Protein AF-A0A183AJI9-F1 (afdb_monomer)

Mean predicted aligned error: 9.8 Å

Nearest PDB structures (foldseek):
  8h9s-assembly1_G  TM=8.765E-01  e=1.802E-19  Homo sapiens
  6tmk-assembly1_g1  TM=8.283E-01  e=2.278E-13  Toxoplasma gondii GT1
  6yny-assembly1_g2  TM=7.224E-01  e=2.463E-11  Tetrahymena thermophila
  6tmj-assembly1_g2  TM=7.464E-01  e=9.566E-08  Toxoplasma gondii GT1
  6ynw-assembly1_g  TM=7.196E-01  e=3.397E-07  Tetrahymena thermophila

pLDDT: mean 79.76, std 15.92, range [26.44, 96.69]

Foldseek 3Di:
DDALVNLVVVLVVLVVLLVVLVVLLVVLVVQLVVLVVVQVVLVVLVPPAAPWDDDVVVVVVCVPDVVCLVPAADEEEEVVRCVVCCVPNVVRYDYYHYPQLPDQDDLVNLLVSLVVVVVDPDQWDWDWAWADPDLQDIDTIITTDDGLVSVVPDPCCVVDPDCDSVNSVVVSSVSSSSSSSNRSSRRNSVVSSVSSVVSVVSSVQSHDPDPPDDDDDPDDPHHVSVVSVVVSVVSVVVVVVVVVVVVVVVVVVD

Organism: NCBI:txid27848

Structure (mmCIF, N/CA/C/O backbone):
data_AF-A0A183AJI9-F1
#
_entry.id   AF-A0A183AJI9-F1
#
loop_
_atom_site.group_PDB
_atom_site.id
_atom_site.type_symbol
_atom_site.label_atom_id
_atom_site.label_alt_id
_atom_site.label_comp_id
_atom_site.label_asym_id
_atom_site.label_entity_id
_atom_site.label_seq_id
_atom_site.pdbx_PDB_ins_code
_atom_site.Cartn_x
_atom_site.Cartn_y
_atom_site.Cartn_z
_atom_site.occupancy
_atom_site.B_iso_or_equiv
_atom_site.auth_seq_id
_atom_site.auth_comp_id
_atom_site.auth_asym_id
_atom_site.auth_atom_id
_atom_site.pdbx_PDB_model_num
ATOM 1 N N . MET A 1 1 ? 25.136 -15.808 -28.548 1.00 63.97 1 MET A N 1
ATOM 2 C CA . MET A 1 1 ? 25.528 -14.433 -28.150 1.00 63.97 1 MET A CA 1
ATOM 3 C C . MET A 1 1 ? 24.316 -13.531 -28.354 1.00 63.97 1 MET A C 1
ATOM 5 O O . MET A 1 1 ? 23.593 -13.781 -29.309 1.00 63.97 1 MET A O 1
ATOM 9 N N . ALA A 1 2 ? 24.032 -12.569 -27.468 1.00 76.38 2 ALA A N 1
ATOM 10 C CA . ALA A 1 2 ? 22.857 -11.697 -27.628 1.00 76.38 2 ALA A CA 1
ATOM 11 C C . ALA A 1 2 ? 23.017 -10.785 -28.856 1.00 76.38 2 ALA A C 1
ATOM 13 O O . ALA A 1 2 ? 24.110 -10.259 -29.081 1.00 76.38 2 ALA A O 1
ATOM 14 N N . THR A 1 3 ? 21.957 -10.592 -29.645 1.00 88.69 3 THR A N 1
ATOM 15 C CA . THR A 1 3 ? 22.031 -9.738 -30.837 1.00 88.69 3 THR A CA 1
ATOM 16 C C . THR A 1 3 ? 21.969 -8.259 -30.458 1.00 88.69 3 THR A C 1
ATOM 18 O O . THR A 1 3 ? 21.446 -7.872 -29.408 1.00 88.69 3 THR A O 1
ATOM 21 N N . LEU A 1 4 ? 22.455 -7.396 -31.353 1.00 90.44 4 LEU A N 1
ATOM 22 C CA . LEU A 1 4 ? 22.351 -5.942 -31.204 1.00 90.44 4 LEU A CA 1
ATOM 23 C C . LEU A 1 4 ? 20.890 -5.482 -31.032 1.00 90.44 4 LEU A C 1
ATOM 25 O O . LEU A 1 4 ? 20.615 -4.560 -30.260 1.00 90.44 4 LEU A O 1
ATOM 29 N N . LYS A 1 5 ? 19.950 -6.167 -31.700 1.00 91.00 5 LYS A N 1
ATOM 30 C CA . LYS A 1 5 ? 18.505 -5.919 -31.616 1.00 91.00 5 LYS A CA 1
ATOM 31 C C . LYS A 1 5 ? 17.958 -6.234 -30.220 1.00 91.00 5 LYS A C 1
ATOM 33 O O . LYS A 1 5 ? 17.229 -5.411 -29.669 1.00 91.00 5 LYS A O 1
ATOM 38 N N . ASP A 1 6 ? 18.358 -7.353 -29.617 1.00 92.12 6 ASP A N 1
ATOM 39 C CA . ASP A 1 6 ? 17.908 -7.756 -28.274 1.00 92.12 6 ASP A CA 1
ATOM 40 C C . ASP A 1 6 ? 18.367 -6.755 -27.208 1.00 92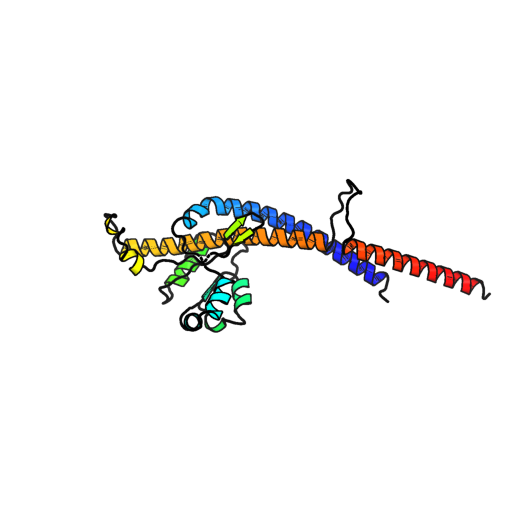.12 6 ASP A C 1
ATOM 42 O O . ASP A 1 6 ? 17.585 -6.327 -26.355 1.00 92.12 6 ASP A O 1
ATOM 46 N N . ILE A 1 7 ? 19.632 -6.327 -27.291 1.00 89.56 7 ILE A N 1
ATOM 47 C CA . ILE A 1 7 ? 20.207 -5.336 -26.373 1.00 89.56 7 ILE A CA 1
ATOM 48 C C . ILE A 1 7 ? 19.497 -3.983 -26.547 1.00 89.56 7 ILE A C 1
ATOM 50 O O . ILE A 1 7 ? 19.137 -3.354 -25.551 1.00 89.56 7 ILE A O 1
ATOM 54 N N . ALA A 1 8 ? 19.219 -3.558 -27.785 1.00 89.12 8 ALA A N 1
ATOM 55 C CA . ALA A 1 8 ? 18.485 -2.321 -28.066 1.00 89.12 8 ALA A CA 1
ATOM 56 C C . ALA A 1 8 ? 17.035 -2.348 -27.543 1.00 89.12 8 ALA A C 1
ATOM 58 O O . ALA A 1 8 ? 16.568 -1.361 -26.968 1.00 89.12 8 ALA A O 1
ATOM 59 N N . VAL A 1 9 ? 16.325 -3.473 -27.701 1.00 93.69 9 VAL A N 1
ATOM 60 C CA . VAL A 1 9 ? 14.969 -3.670 -27.158 1.00 93.69 9 VAL A CA 1
ATOM 61 C C . VAL A 1 9 ? 14.993 -3.644 -25.628 1.00 93.69 9 VAL A C 1
ATOM 63 O O . VAL A 1 9 ? 14.191 -2.934 -25.017 1.00 93.69 9 VAL A O 1
ATOM 66 N N . ARG A 1 10 ? 15.950 -4.335 -24.995 1.00 90.06 10 ARG A N 1
ATOM 67 C CA . ARG A 1 10 ? 16.106 -4.341 -23.532 1.00 90.06 10 ARG A CA 1
ATOM 68 C C . ARG A 1 10 ? 16.438 -2.949 -22.986 1.00 90.06 10 ARG A C 1
ATOM 70 O O . ARG A 1 10 ? 15.797 -2.515 -22.033 1.00 90.06 10 ARG A O 1
ATOM 77 N N . LEU A 1 11 ? 17.359 -2.218 -23.618 1.00 88.06 11 LEU A N 1
ATOM 78 C CA . LEU A 1 11 ? 17.710 -0.840 -23.251 1.00 88.06 11 LEU A CA 1
ATOM 79 C C . LEU A 1 11 ? 16.508 0.113 -23.378 1.00 88.06 11 LEU A C 1
ATOM 81 O O . LEU A 1 11 ? 16.288 0.943 -22.496 1.00 88.06 11 LEU A O 1
ATOM 85 N N . ARG A 1 12 ? 15.695 -0.030 -24.435 1.00 90.62 12 ARG A N 1
ATOM 86 C CA . ARG A 1 12 ? 14.446 0.734 -24.611 1.00 90.62 12 ARG A CA 1
ATOM 87 C C . ARG A 1 12 ? 13.428 0.410 -23.514 1.00 90.62 12 ARG A C 1
ATOM 89 O O . ARG A 1 12 ? 12.834 1.328 -22.956 1.00 90.62 12 ARG A O 1
ATOM 96 N N . SER A 1 13 ? 13.262 -0.870 -23.176 1.00 91.62 13 SER A N 1
ATOM 97 C CA . SER A 1 13 ? 12.361 -1.317 -22.107 1.00 91.62 13 SER A CA 1
ATOM 98 C C . SER A 1 13 ? 12.764 -0.744 -20.742 1.00 91.62 13 SER A C 1
ATOM 100 O O . SER A 1 13 ? 11.944 -0.113 -20.079 1.00 91.62 13 SER A O 1
ATOM 102 N N . VAL A 1 14 ? 14.045 -0.840 -20.362 1.00 89.56 14 VAL A N 1
ATOM 103 C CA . VAL A 1 14 ? 14.544 -0.285 -19.089 1.00 89.56 14 VAL A CA 1
ATOM 104 C C . VAL A 1 14 ? 14.367 1.237 -19.022 1.00 89.56 14 VAL A C 1
ATOM 106 O O . VAL A 1 14 ? 13.900 1.741 -18.004 1.00 89.56 14 VAL A O 1
ATOM 109 N N . LYS A 1 15 ? 14.638 1.976 -20.109 1.00 87.38 15 LYS A N 1
ATOM 110 C CA . LYS A 1 15 ? 14.394 3.432 -20.169 1.00 87.38 15 LYS A CA 1
ATOM 111 C C . LYS A 1 15 ? 12.907 3.802 -20.078 1.00 87.38 15 LYS A C 1
ATOM 113 O O . LYS A 1 15 ? 12.576 4.858 -19.543 1.00 87.38 15 LYS A O 1
ATOM 118 N N . ASN A 1 16 ? 12.001 2.948 -20.553 1.00 90.62 16 ASN A N 1
ATOM 119 C CA . ASN A 1 16 ? 10.563 3.143 -20.355 1.00 90.62 16 ASN A CA 1
ATOM 120 C C . ASN A 1 16 ? 10.155 2.870 -18.897 1.00 90.62 16 ASN A C 1
ATOM 122 O O . ASN A 1 16 ? 9.414 3.665 -18.324 1.00 90.62 16 ASN A O 1
ATOM 126 N N . ILE A 1 17 ? 10.682 1.809 -18.274 1.00 90.81 17 ILE A N 1
ATOM 127 C CA . ILE A 1 17 ? 10.450 1.494 -16.854 1.00 90.81 17 ILE A CA 1
ATOM 128 C C . ILE A 1 17 ? 10.941 2.642 -15.959 1.00 90.81 17 ILE A C 1
ATOM 130 O O . ILE A 1 17 ? 10.166 3.122 -15.140 1.00 90.81 17 ILE A O 1
ATOM 134 N N . GLN A 1 18 ? 12.162 3.145 -16.177 1.00 88.75 18 GLN A N 1
ATOM 135 C CA . GLN A 1 18 ? 12.748 4.289 -15.460 1.00 88.75 18 GLN A CA 1
ATOM 136 C C . GLN A 1 18 ? 11.834 5.530 -15.490 1.00 88.75 18 GLN A C 1
ATOM 138 O O . GLN A 1 18 ? 11.616 6.179 -14.467 1.00 88.75 18 GLN A O 1
ATOM 143 N N . LYS A 1 19 ? 11.263 5.854 -16.661 1.00 89.94 19 LYS A N 1
ATOM 144 C CA . LYS A 1 19 ? 10.302 6.960 -16.808 1.00 89.94 19 LYS A CA 1
ATOM 145 C C . LYS A 1 19 ? 9.018 6.702 -16.022 1.00 89.94 19 LYS A C 1
ATOM 147 O O . LYS A 1 19 ? 8.558 7.589 -15.310 1.00 89.94 19 LYS A O 1
ATOM 152 N N . ILE A 1 20 ? 8.464 5.492 -16.118 1.00 92.38 20 ILE A N 1
ATOM 153 C CA . ILE A 1 20 ? 7.242 5.103 -15.402 1.00 92.38 20 ILE A CA 1
ATOM 154 C C . ILE A 1 20 ? 7.459 5.182 -13.885 1.00 92.38 20 ILE A C 1
ATOM 156 O O . ILE A 1 20 ? 6.637 5.786 -13.198 1.00 92.38 20 ILE A O 1
ATOM 160 N N . THR A 1 21 ? 8.567 4.660 -13.349 1.00 92.12 21 THR A N 1
ATOM 161 C CA . THR A 1 21 ? 8.860 4.722 -11.907 1.00 92.12 21 THR A CA 1
ATOM 162 C C . THR A 1 21 ? 9.101 6.155 -11.435 1.00 92.12 21 THR A C 1
ATOM 164 O O . THR A 1 21 ? 8.582 6.532 -10.387 1.00 92.12 21 THR A O 1
ATOM 167 N N . ALA A 1 22 ? 9.779 6.996 -12.223 1.00 89.50 22 ALA A N 1
ATOM 168 C CA . ALA A 1 22 ? 9.958 8.414 -11.904 1.00 89.50 22 ALA A CA 1
ATOM 169 C C . ALA A 1 22 ? 8.619 9.179 -11.869 1.00 89.50 22 ALA A C 1
ATOM 171 O O . ALA A 1 22 ? 8.340 9.906 -10.911 1.00 89.50 22 ALA A O 1
ATOM 172 N N . SER A 1 23 ? 7.737 8.965 -12.853 1.00 93.25 23 SER A N 1
ATOM 173 C CA . SER A 1 23 ? 6.378 9.523 -12.840 1.00 93.25 23 SER A CA 1
ATOM 174 C C . SER A 1 23 ? 5.550 8.991 -11.664 1.00 93.25 23 SER A C 1
ATOM 176 O O . SER A 1 23 ? 4.890 9.768 -10.976 1.00 93.25 23 SER A O 1
ATOM 178 N N . MET A 1 24 ? 5.616 7.687 -11.372 1.00 94.50 24 MET A N 1
ATOM 179 C CA . MET A 1 24 ? 4.907 7.079 -10.240 1.00 94.50 24 MET A CA 1
ATOM 180 C C . MET A 1 24 ? 5.438 7.556 -8.883 1.00 94.50 24 MET A C 1
ATOM 182 O O . MET A 1 24 ? 4.637 7.698 -7.957 1.00 94.50 24 MET A O 1
ATOM 186 N N . LYS A 1 25 ? 6.734 7.873 -8.753 1.00 92.81 25 LYS A N 1
ATOM 187 C CA . LYS A 1 25 ? 7.304 8.543 -7.572 1.00 92.81 25 LYS A CA 1
ATOM 188 C C . LYS A 1 25 ? 6.631 9.898 -7.353 1.00 92.81 25 LYS A C 1
ATOM 190 O O . LYS A 1 25 ? 6.133 10.140 -6.257 1.00 92.81 25 LYS A O 1
ATOM 195 N N . MET A 1 26 ? 6.539 10.742 -8.387 1.00 93.50 26 MET A N 1
ATOM 196 C CA . MET A 1 26 ? 5.884 12.056 -8.275 1.00 93.50 26 MET A CA 1
ATOM 197 C C . MET A 1 26 ? 4.385 11.940 -7.966 1.00 93.50 26 MET A C 1
ATOM 199 O O . MET A 1 26 ? 3.904 12.597 -7.047 1.00 93.50 26 MET A O 1
ATOM 203 N N . VAL A 1 27 ? 3.654 11.043 -8.640 1.00 95.06 27 VAL A N 1
ATOM 204 C CA . VAL A 1 27 ? 2.231 10.784 -8.341 1.00 95.06 27 VAL A CA 1
ATOM 205 C C . VAL A 1 27 ? 2.040 10.297 -6.898 1.00 95.06 27 VAL A C 1
ATOM 207 O O . VAL A 1 27 ? 1.093 10.712 -6.230 1.00 95.06 27 VAL A O 1
ATOM 210 N N . SER A 1 28 ? 2.943 9.451 -6.391 1.00 93.12 28 SER A N 1
ATOM 211 C CA . SER A 1 28 ? 2.908 8.979 -4.999 1.00 93.12 28 SER A CA 1
ATOM 212 C C . SER A 1 28 ? 3.223 10.102 -4.011 1.00 93.12 28 SER A C 1
ATOM 214 O O . SER A 1 28 ? 2.548 10.198 -2.993 1.00 93.12 28 SER A O 1
ATOM 216 N N . ALA A 1 29 ? 4.159 11.001 -4.334 1.00 93.75 29 ALA A N 1
ATOM 217 C CA . ALA A 1 29 ? 4.456 12.191 -3.534 1.00 93.75 29 ALA A CA 1
ATOM 218 C C . ALA A 1 29 ? 3.245 13.138 -3.440 1.00 93.75 29 ALA A C 1
ATOM 220 O O . ALA A 1 29 ? 2.871 13.557 -2.346 1.00 93.75 29 ALA A O 1
ATOM 221 N N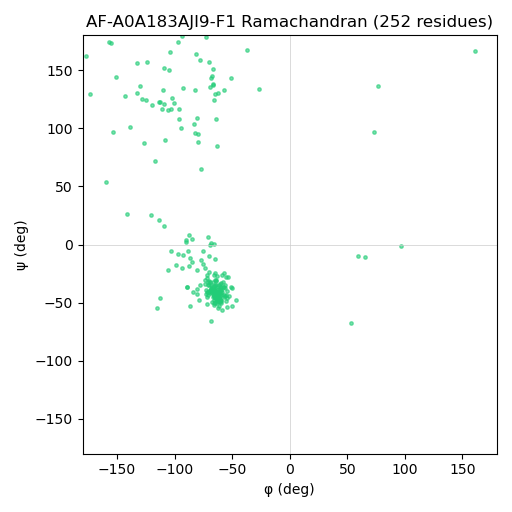 . SER A 1 30 ? 2.563 13.417 -4.558 1.00 94.75 30 SER A N 1
ATOM 222 C CA . SER A 1 30 ? 1.340 14.236 -4.565 1.00 94.75 30 SER A CA 1
ATOM 223 C C . SER A 1 30 ? 0.195 13.583 -3.782 1.00 94.75 30 SER A C 1
ATOM 225 O O . SER A 1 30 ? -0.540 14.274 -3.074 1.00 94.75 30 SER A O 1
ATOM 227 N N . LYS A 1 31 ? 0.048 12.252 -3.864 1.00 94.00 31 LYS A N 1
ATOM 228 C CA . LYS A 1 31 ? -0.933 11.501 -3.062 1.00 94.00 31 LYS A CA 1
ATOM 229 C C . LYS A 1 31 ? -0.569 11.478 -1.578 1.00 94.00 31 LYS A C 1
ATOM 231 O O . LYS A 1 31 ? -1.462 11.657 -0.757 1.00 94.00 31 LYS A O 1
ATOM 236 N N . PHE A 1 32 ? 0.709 11.332 -1.230 1.00 93.75 32 PHE A N 1
ATOM 237 C CA . PHE A 1 32 ? 1.201 11.436 0.145 1.00 93.75 32 PHE A CA 1
ATOM 238 C C . PHE A 1 32 ? 0.906 12.823 0.731 1.00 93.75 32 PHE A C 1
ATOM 240 O O . PHE A 1 32 ? 0.262 12.918 1.768 1.00 93.75 32 PHE A O 1
ATOM 247 N N . ALA A 1 33 ? 1.238 13.901 0.014 1.00 93.56 33 ALA A N 1
ATOM 248 C CA . ALA A 1 33 ? 0.956 15.277 0.434 1.00 93.56 33 ALA A CA 1
ATOM 249 C C . ALA A 1 33 ? -0.550 15.619 0.512 1.00 93.56 33 ALA A C 1
ATOM 251 O O . ALA A 1 33 ? -0.924 16.659 1.058 1.00 93.56 33 ALA A O 1
ATOM 252 N N . ARG A 1 34 ? -1.442 14.776 -0.031 1.00 93.00 34 ARG A N 1
ATOM 253 C CA . ARG A 1 34 ? -2.884 14.815 0.264 1.00 93.00 34 ARG A CA 1
ATOM 254 C C . ARG A 1 34 ? -3.213 13.981 1.502 1.00 93.00 34 ARG A C 1
ATOM 256 O O . ARG A 1 34 ? -3.788 14.524 2.434 1.00 93.00 34 ARG A O 1
ATOM 263 N N . ALA A 1 35 ? -2.798 12.716 1.543 1.00 92.00 35 ALA A N 1
ATOM 264 C CA . ALA A 1 35 ? -3.058 11.809 2.660 1.00 92.00 35 ALA A CA 1
ATOM 265 C C . ALA A 1 35 ? -2.547 12.355 4.005 1.00 92.00 35 ALA A C 1
ATOM 267 O O . ALA A 1 35 ? -3.230 12.219 5.010 1.00 92.00 35 ALA A O 1
ATOM 268 N N . GLU A 1 36 ? -1.399 13.037 4.028 1.00 91.62 36 GLU A N 1
ATOM 269 C CA . GLU A 1 36 ? -0.859 13.684 5.227 1.00 91.62 36 GLU A CA 1
ATOM 270 C C . GLU A 1 36 ? -1.747 14.850 5.707 1.00 91.62 36 GLU A C 1
ATOM 272 O O . GLU A 1 36 ? -1.991 14.992 6.904 1.00 91.62 36 GLU A O 1
ATOM 277 N N . ARG A 1 37 ? -2.301 15.653 4.785 1.00 93.00 37 ARG A N 1
ATOM 278 C CA . ARG A 1 37 ? -3.278 16.706 5.120 1.00 93.00 37 ARG A CA 1
ATOM 279 C C . ARG A 1 37 ? -4.603 16.120 5.602 1.00 93.00 37 ARG A C 1
ATOM 281 O O . ARG A 1 37 ? -5.134 16.617 6.587 1.00 93.00 37 ARG A O 1
ATOM 288 N N . ASP A 1 38 ? -5.082 15.051 4.965 1.00 91.31 38 ASP A N 1
ATOM 289 C CA . ASP A 1 38 ? -6.276 14.299 5.380 1.00 91.31 38 ASP A CA 1
ATOM 290 C C . ASP A 1 38 ? -6.074 13.604 6.754 1.00 91.31 38 ASP A C 1
ATOM 292 O O . ASP A 1 38 ? -7.049 13.313 7.447 1.00 91.31 38 ASP A O 1
ATOM 296 N N . LEU A 1 39 ? -4.821 13.328 7.146 1.00 89.31 39 LEU A N 1
ATOM 297 C CA . LEU A 1 39 ? -4.427 12.641 8.384 1.00 89.31 39 LEU A CA 1
ATOM 298 C C . LEU A 1 39 ? -4.211 13.591 9.574 1.00 89.31 39 LEU A C 1
ATOM 300 O O . LEU A 1 39 ? -4.560 13.240 10.700 1.00 89.31 39 LEU A O 1
ATOM 304 N N . ARG A 1 40 ? -3.665 14.796 9.359 1.00 88.75 40 ARG A N 1
ATOM 305 C CA . ARG A 1 40 ? -3.460 15.804 10.424 1.00 88.75 40 ARG A CA 1
ATOM 306 C C . ARG A 1 40 ? -4.695 16.019 11.330 1.00 88.75 40 ARG A C 1
ATOM 308 O O . ARG A 1 40 ? -4.505 15.947 12.543 1.00 88.75 40 ARG A O 1
ATOM 315 N N . PRO A 1 41 ? -5.933 16.208 10.819 1.00 90.25 41 PRO A N 1
ATOM 316 C CA . PRO A 1 41 ? -7.127 16.339 11.661 1.00 90.25 41 PRO A CA 1
ATOM 317 C C . PRO A 1 41 ? -7.643 15.007 12.229 1.00 90.25 41 PRO A C 1
ATOM 319 O O . PRO A 1 41 ? -8.460 15.028 13.140 1.00 90.25 41 PRO A O 1
ATOM 322 N N . ALA A 1 42 ? -7.181 13.854 11.729 1.00 87.25 42 ALA A N 1
ATOM 323 C CA . ALA A 1 42 ? -7.559 12.537 12.248 1.00 87.25 42 ALA A CA 1
ATOM 324 C C . ALA A 1 42 ? -6.666 12.062 13.414 1.00 87.25 42 ALA A C 1
ATOM 326 O O . ALA A 1 42 ? -7.063 11.188 14.180 1.00 87.25 42 ALA A O 1
ATOM 327 N N . ARG A 1 43 ? -5.474 12.650 13.593 1.00 84.69 43 ARG A N 1
ATOM 328 C CA . ARG A 1 43 ? -4.539 12.290 14.677 1.00 84.69 43 ARG A CA 1
ATOM 329 C C . ARG A 1 43 ? -5.060 12.428 16.121 1.00 84.69 43 ARG A C 1
ATOM 331 O O . ARG A 1 43 ? -4.542 11.688 16.955 1.00 84.69 43 ARG A O 1
ATOM 338 N N . PRO A 1 44 ? -6.036 13.293 16.466 1.00 83.69 44 PRO A N 1
ATOM 339 C CA . PRO A 1 44 ? -6.632 13.305 17.805 1.00 83.69 44 PRO A CA 1
ATOM 340 C C . PRO A 1 44 ? -7.359 12.004 18.175 1.00 83.69 44 PRO A C 1
ATOM 342 O O . PRO A 1 44 ? -7.157 11.518 19.283 1.00 83.69 44 PRO A O 1
ATOM 345 N N . TYR A 1 45 ? -8.114 11.390 17.251 1.00 80.06 45 TYR A N 1
ATOM 346 C CA . TYR A 1 45 ? -8.821 10.117 17.500 1.00 80.06 45 TYR A CA 1
ATOM 347 C C . TYR A 1 45 ? -7.859 8.992 17.916 1.00 80.06 45 TYR A C 1
ATOM 349 O O . TYR A 1 45 ? -8.192 8.139 18.729 1.00 80.06 45 TYR A O 1
ATOM 357 N N . GLY A 1 46 ? -6.631 9.034 17.398 1.00 68.94 46 GLY A N 1
ATOM 358 C CA . GLY A 1 46 ? -5.565 8.081 17.686 1.00 68.94 46 GLY A CA 1
ATOM 359 C C . GLY A 1 46 ? -4.721 8.340 18.930 1.00 68.94 46 GLY A C 1
ATOM 360 O O . GLY A 1 46 ? -3.708 7.663 19.095 1.00 68.94 46 GLY A O 1
ATOM 361 N N . LYS A 1 47 ? -5.050 9.348 19.746 1.00 64.62 47 LYS A N 1
ATOM 362 C CA . LYS A 1 47 ? -4.263 9.743 20.931 1.00 64.62 47 LYS A CA 1
ATOM 363 C C . LYS A 1 47 ? -4.843 9.289 22.274 1.00 64.62 47 LYS A C 1
ATOM 365 O O . LYS A 1 47 ? -4.187 9.526 23.283 1.00 64.62 47 LYS A O 1
ATOM 370 N N . GLY A 1 48 ? -6.035 8.686 22.284 1.00 52.78 48 GLY A N 1
ATOM 371 C CA . GLY A 1 48 ? -6.732 8.263 23.507 1.00 52.78 48 GLY A CA 1
ATOM 372 C C . GLY A 1 48 ? -6.031 7.110 24.229 1.00 52.78 48 GLY A C 1
ATOM 373 O O . GLY A 1 48 ? -5.489 7.309 25.310 1.00 52.78 48 GLY A O 1
ATOM 374 N N . ASP A 1 49 ? -5.993 5.932 23.598 1.00 42.94 49 ASP A N 1
ATOM 375 C CA . ASP A 1 49 ? -5.482 4.696 24.203 1.00 42.94 49 ASP A CA 1
ATOM 376 C C . ASP A 1 49 ? -4.370 4.047 23.370 1.00 42.94 49 ASP A C 1
ATOM 378 O O . ASP A 1 49 ? -4.552 3.727 22.192 1.00 42.94 49 ASP A O 1
ATOM 382 N N . TYR A 1 50 ? -3.215 3.814 24.000 1.00 35.09 50 TYR A N 1
ATOM 383 C CA . TYR A 1 50 ? -2.012 3.256 23.373 1.00 35.09 50 TYR A CA 1
ATOM 384 C C . TYR A 1 50 ? -1.604 1.899 23.973 1.00 35.09 50 TYR A C 1
ATOM 386 O O . TYR A 1 50 ? -0.560 1.791 24.618 1.00 35.09 50 TYR A O 1
ATOM 394 N N . VAL A 1 51 ? -2.359 0.832 23.687 1.00 29.23 51 VAL A N 1
ATOM 395 C CA . VAL A 1 51 ? -1.844 -0.547 23.825 1.00 29.23 51 VAL A CA 1
ATOM 396 C C . VAL A 1 51 ? -1.615 -1.160 22.444 1.00 29.23 51 VAL A C 1
ATOM 398 O O . VAL A 1 51 ? -2.497 -1.756 21.828 1.00 29.23 51 VAL A O 1
ATOM 401 N N . GLY A 1 52 ? -0.379 -0.937 21.984 1.00 26.44 52 GLY A N 1
ATOM 402 C CA . GLY A 1 52 ? 0.212 -1.337 20.707 1.00 26.44 52 GLY A CA 1
ATOM 403 C C . GLY A 1 52 ? 0.067 -2.820 20.323 1.00 26.44 52 GLY A C 1
ATOM 404 O O . GLY A 1 52 ? 0.151 -3.663 21.213 1.00 26.44 52 GLY A O 1
ATOM 405 N N . LEU A 1 53 ? -0.131 -3.029 18.981 1.00 29.42 53 LEU A N 1
ATOM 406 C CA . LEU A 1 53 ? -0.562 -4.901 16.819 1.00 29.42 53 LEU A CA 1
ATOM 407 C C . LEU A 1 53 ? -0.600 -4.577 15.207 1.00 29.42 53 LEU A C 1
ATOM 409 O O . LEU A 1 53 ? -1.429 -3.808 14.734 1.00 29.42 53 LEU A O 1
ATOM 413 N N . LEU A 1 54 ? 0.144 -5.301 14.329 1.00 32.00 54 LEU A N 1
ATOM 414 C CA . LEU A 1 54 ? -0.404 -5.989 13.105 1.00 32.00 54 LEU A CA 1
ATOM 415 C C . LEU A 1 54 ? 0.667 -6.793 12.339 1.00 32.00 54 LEU A C 1
ATOM 417 O O . LEU A 1 54 ? 1.865 -6.542 12.428 1.00 32.00 54 LEU A O 1
ATOM 421 N N . THR A 1 55 ? 0.171 -7.704 11.495 1.00 37.12 55 THR A N 1
ATOM 422 C CA . THR A 1 55 ? 0.749 -8.376 10.306 1.00 37.12 55 THR A CA 1
ATOM 423 C C . THR A 1 55 ? 2.081 -9.067 10.511 1.00 37.12 55 THR A C 1
ATOM 425 O O . THR A 1 55 ? 2.120 -10.296 10.481 1.00 37.12 55 THR A O 1
ATOM 428 N N . ALA A 1 56 ? 3.147 -8.306 10.759 1.00 38.72 56 ALA A N 1
ATOM 429 C CA . ALA A 1 56 ? 4.349 -8.856 11.367 1.00 38.72 56 ALA A CA 1
ATOM 430 C C . ALA A 1 56 ? 3.959 -9.531 12.691 1.00 38.72 56 ALA A C 1
ATOM 432 O O . ALA A 1 56 ? 4.234 -10.710 12.889 1.00 38.72 56 ALA A O 1
ATOM 433 N N . THR A 1 57 ? 3.191 -8.834 13.534 1.00 47.59 57 THR A N 1
ATOM 434 C CA . THR A 1 57 ? 2.715 -9.367 14.812 1.00 47.59 57 THR A CA 1
ATOM 435 C C . THR A 1 57 ? 1.631 -10.437 14.684 1.00 47.59 57 THR A C 1
ATOM 437 O O . THR A 1 57 ? 1.577 -11.275 15.566 1.00 47.59 57 THR A O 1
ATOM 440 N N . ILE A 1 58 ? 0.808 -10.502 13.621 1.00 50.94 58 ILE A N 1
ATOM 441 C CA . ILE A 1 58 ? -0.094 -11.669 13.452 1.00 50.94 58 ILE A CA 1
ATOM 442 C C . ILE A 1 58 ? 0.737 -12.926 13.199 1.00 50.94 58 ILE A C 1
ATOM 444 O O . ILE A 1 58 ? 0.537 -13.935 13.868 1.00 50.94 58 ILE A O 1
ATOM 448 N N . ARG A 1 59 ? 1.718 -12.860 12.288 1.00 51.97 59 ARG A N 1
ATOM 449 C CA . ARG A 1 59 ? 2.607 -14.001 12.050 1.00 51.97 59 ARG A CA 1
ATOM 450 C C . ARG A 1 59 ? 3.393 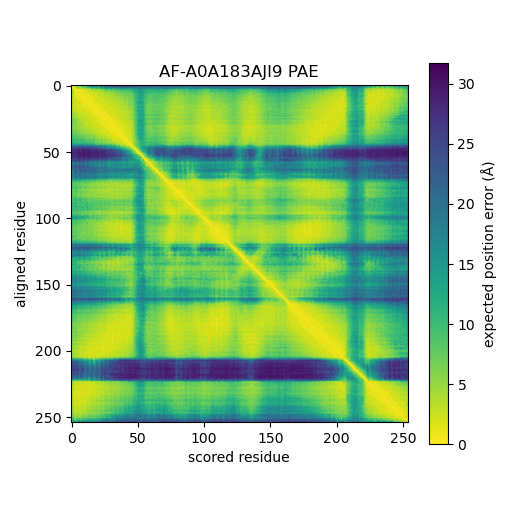-14.360 13.315 1.00 51.97 59 ARG A C 1
ATOM 452 O O . ARG A 1 59 ? 3.399 -15.525 13.684 1.00 51.97 59 ARG A O 1
ATOM 459 N N . HIS A 1 60 ? 3.984 -13.384 14.007 1.00 51.06 60 HIS A N 1
ATOM 460 C CA . HIS A 1 60 ? 4.748 -13.644 15.233 1.00 51.06 60 HIS A CA 1
ATOM 461 C C . HIS A 1 60 ? 3.887 -14.077 16.439 1.00 51.06 60 HIS A C 1
ATOM 463 O O . HIS A 1 60 ? 4.368 -14.884 17.227 1.00 51.06 60 HIS A O 1
ATOM 469 N N . LEU A 1 61 ? 2.632 -13.623 16.584 1.00 53.34 61 LEU A N 1
ATOM 470 C CA . LEU A 1 61 ? 1.725 -14.116 17.633 1.00 53.34 61 LEU A CA 1
ATOM 471 C C . LEU A 1 61 ? 1.246 -15.531 17.344 1.00 53.34 61 LEU A C 1
ATOM 473 O O . LEU A 1 61 ? 1.351 -16.384 18.215 1.00 53.34 61 LEU A O 1
ATOM 477 N N . VAL A 1 62 ? 0.723 -15.797 16.144 1.00 57.34 62 VAL A N 1
ATOM 478 C CA . VAL A 1 62 ? 0.117 -17.103 15.844 1.00 57.34 62 VAL A CA 1
ATOM 479 C C . VAL A 1 62 ? 1.193 -18.192 15.721 1.00 57.34 62 VAL A C 1
ATOM 481 O O . VAL A 1 62 ? 0.954 -19.331 16.099 1.00 57.34 62 VAL A O 1
ATOM 484 N N . GLN A 1 63 ? 2.419 -17.843 15.304 1.00 59.31 63 GLN A N 1
ATOM 485 C CA . GLN A 1 63 ? 3.583 -18.736 15.433 1.00 59.31 63 GLN A CA 1
ATOM 486 C C . GLN A 1 63 ? 4.114 -18.859 16.873 1.00 59.31 63 GLN A C 1
ATOM 488 O O . GLN A 1 63 ? 4.842 -19.807 17.155 1.00 59.31 63 GLN A O 1
ATOM 493 N N . GLY A 1 64 ? 3.797 -17.914 17.764 1.00 56.84 64 GLY A N 1
ATOM 494 C CA . GLY A 1 64 ? 4.234 -17.919 19.163 1.00 56.84 64 GLY A CA 1
ATOM 495 C C . GLY A 1 64 ? 3.283 -18.655 20.112 1.00 56.84 64 GLY A C 1
ATOM 496 O O . GLY A 1 64 ? 3.750 -19.328 21.023 1.00 56.84 64 GLY A O 1
ATOM 497 N N . ASN A 1 65 ? 1.967 -18.555 19.893 1.00 63.22 65 ASN A N 1
ATOM 498 C CA . ASN A 1 65 ? 0.920 -19.089 20.769 1.00 63.22 65 ASN A CA 1
ATOM 499 C C . ASN A 1 65 ? -0.221 -19.736 19.946 1.00 63.22 65 ASN A C 1
ATOM 501 O O . ASN A 1 65 ? -1.101 -19.018 19.459 1.00 63.22 65 ASN A O 1
ATOM 505 N N . PRO A 1 66 ? -0.282 -21.078 19.825 1.00 65.69 66 PRO A N 1
ATOM 506 C CA . PRO A 1 66 ? -1.274 -21.768 18.988 1.00 65.69 66 PRO A CA 1
ATOM 507 C C . PRO A 1 66 ? -2.721 -21.708 19.517 1.00 65.69 66 PRO A C 1
ATOM 509 O O . PRO A 1 66 ? -3.653 -22.078 18.805 1.00 65.69 66 PRO A O 1
ATOM 512 N N . GLU A 1 67 ? -2.950 -21.229 20.744 1.00 65.38 67 GLU A N 1
ATOM 513 C CA . GLU A 1 67 ? -4.307 -21.002 21.271 1.00 65.38 67 GLU A CA 1
ATOM 514 C C . GLU A 1 67 ? -5.025 -19.844 20.560 1.00 65.38 67 GLU A C 1
ATOM 516 O O . GLU A 1 67 ? -6.223 -19.937 20.278 1.00 65.38 67 GLU A O 1
ATOM 521 N N . TYR A 1 68 ? -4.286 -18.797 20.169 1.00 66.62 68 TYR A N 1
ATOM 522 C CA . TYR A 1 68 ? -4.837 -17.692 19.378 1.00 66.62 68 TYR A CA 1
ATOM 523 C C . TYR A 1 68 ? -5.304 -18.164 17.992 1.00 66.62 68 TYR A C 1
ATOM 525 O O . TYR A 1 68 ? -6.282 -17.639 17.471 1.00 66.62 68 TYR A O 1
ATOM 533 N N . GLU A 1 69 ? -4.685 -19.194 17.401 1.00 65.25 69 GLU A N 1
ATOM 534 C CA . GLU A 1 69 ? -5.122 -19.716 16.095 1.00 65.25 69 GLU A CA 1
ATOM 535 C C . GLU A 1 69 ? -6.538 -20.315 16.138 1.00 65.25 69 GLU A C 1
ATOM 537 O O . GLU A 1 69 ? -7.280 -20.239 15.158 1.00 65.25 69 GLU A O 1
ATOM 542 N N . LYS A 1 70 ? -6.927 -20.890 17.284 1.00 68.38 70 LYS A N 1
ATOM 543 C CA . LYS A 1 70 ? -8.240 -21.522 17.477 1.00 68.38 70 LYS A CA 1
ATOM 544 C C . LYS A 1 70 ? -9.325 -20.516 17.854 1.00 68.38 70 LYS A C 1
ATOM 546 O O . LYS A 1 70 ? -10.440 -20.614 17.346 1.00 68.38 70 LYS A O 1
ATOM 551 N N . ASN A 1 71 ? -8.994 -19.559 18.723 1.00 75.81 71 ASN A N 1
ATOM 552 C CA . ASN A 1 71 ? -9.979 -18.663 19.336 1.00 75.81 71 ASN A CA 1
ATOM 553 C C . ASN A 1 71 ? -10.085 -17.288 18.650 1.00 75.81 71 ASN A C 1
ATOM 555 O O . ASN A 1 71 ? -11.077 -16.590 18.848 1.00 75.81 71 ASN A O 1
ATOM 559 N N . THR A 1 72 ? -9.101 -16.871 17.844 1.00 78.00 72 THR A N 1
ATOM 560 C CA . THR A 1 72 ? -9.127 -15.569 17.156 1.00 78.00 72 THR A CA 1
ATOM 561 C C . THR A 1 72 ? -9.738 -15.669 15.759 1.00 78.00 72 THR A C 1
ATOM 563 O O . THR A 1 72 ? -9.365 -16.520 14.949 1.00 78.00 72 THR A O 1
ATOM 566 N N . LYS A 1 73 ? -10.624 -14.724 15.433 1.00 83.12 73 LYS A N 1
ATOM 567 C CA . LYS A 1 73 ? -11.068 -14.462 14.061 1.00 83.12 73 LYS A CA 1
ATOM 568 C C . LYS A 1 73 ? -10.436 -13.196 13.495 1.00 83.12 73 LYS A C 1
ATOM 570 O O . LYS A 1 73 ? -10.098 -12.267 14.220 1.00 83.12 73 LYS A O 1
ATOM 575 N N . LEU A 1 74 ? -10.261 -13.183 12.176 1.00 82.19 74 LEU A N 1
ATOM 576 C CA . LEU A 1 74 ? -9.616 -12.114 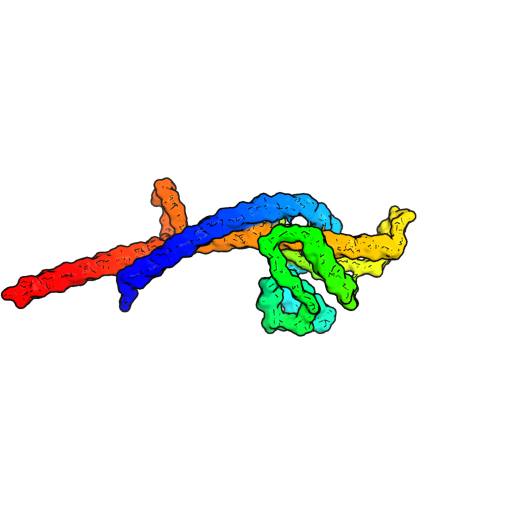11.425 1.00 82.19 74 LEU A CA 1
ATOM 577 C C . LEU A 1 74 ? -10.632 -11.406 10.528 1.00 82.19 74 LEU A C 1
ATOM 579 O O . LEU A 1 74 ? -11.239 -12.017 9.642 1.00 82.19 74 LEU A O 1
ATOM 583 N N . VAL A 1 75 ? -10.755 -10.099 10.734 1.00 85.75 75 VAL A N 1
ATOM 584 C CA . VAL A 1 75 ? -11.461 -9.171 9.848 1.00 85.75 75 VAL A CA 1
ATOM 585 C C . VAL A 1 75 ? -10.415 -8.449 9.006 1.00 85.75 75 VAL A C 1
ATOM 587 O O . VAL A 1 75 ? -9.484 -7.851 9.542 1.00 85.75 75 VAL A O 1
ATOM 590 N N . LEU A 1 76 ? -10.518 -8.559 7.680 1.00 85.62 76 LEU A N 1
ATOM 591 C CA . LEU A 1 76 ? -9.459 -8.130 6.764 1.00 85.62 76 LEU A CA 1
ATOM 592 C C . LEU A 1 76 ? -9.889 -6.944 5.903 1.00 85.62 76 LEU A C 1
ATOM 594 O O . LEU A 1 76 ? -10.855 -7.021 5.151 1.00 85.62 76 LEU A O 1
ATOM 598 N N . VAL A 1 77 ? -9.129 -5.853 5.978 1.00 86.62 77 VAL A N 1
ATOM 599 C CA . VAL A 1 77 ? -9.365 -4.641 5.186 1.00 86.62 77 VAL A CA 1
ATOM 600 C C . VAL A 1 77 ? -8.372 -4.595 4.018 1.00 86.62 77 VAL A C 1
ATOM 602 O O . VAL A 1 77 ? -7.157 -4.716 4.211 1.00 86.62 77 VAL A O 1
ATOM 605 N N . GLY A 1 78 ? -8.894 -4.444 2.799 1.00 85.12 78 GLY A N 1
ATOM 606 C CA . GLY A 1 78 ? -8.161 -4.385 1.533 1.00 85.12 78 GLY A CA 1
ATOM 607 C C . GLY A 1 78 ? -7.657 -5.743 1.021 1.00 85.12 78 GLY A C 1
ATOM 608 O O . GLY A 1 78 ? -7.043 -6.520 1.750 1.00 85.12 78 GLY A O 1
ATOM 609 N N . ASP A 1 79 ? -7.809 -5.998 -0.282 1.00 86.12 79 ASP A N 1
ATOM 610 C CA . ASP A 1 79 ? -7.494 -7.285 -0.932 1.00 86.12 79 ASP A CA 1
ATOM 611 C C . ASP A 1 79 ? -6.062 -7.802 -0.684 1.00 86.12 79 ASP A C 1
ATOM 613 O O . ASP A 1 79 ? -5.820 -9.011 -0.669 1.00 86.12 79 ASP A O 1
ATOM 617 N N . LYS A 1 80 ? -5.101 -6.899 -0.443 1.00 84.56 80 LYS A N 1
ATOM 618 C CA . LYS A 1 80 ? -3.705 -7.247 -0.128 1.00 84.56 80 LYS A CA 1
ATOM 619 C C . LYS A 1 80 ? -3.563 -8.025 1.182 1.00 84.56 80 LYS A C 1
ATOM 621 O O . LYS A 1 80 ? -2.779 -8.972 1.224 1.00 84.56 80 LYS A O 1
ATOM 626 N N . SER A 1 81 ? -4.289 -7.645 2.238 1.00 82.50 81 SER A N 1
ATOM 627 C CA . SER A 1 81 ? -4.179 -8.305 3.548 1.00 82.50 81 SER A CA 1
ATOM 628 C C . SER A 1 81 ? -4.706 -9.741 3.462 1.00 82.50 81 SER A C 1
ATOM 630 O O . SER A 1 81 ? -4.006 -10.685 3.835 1.00 82.50 81 SER A O 1
ATOM 632 N N . ARG A 1 82 ? -5.865 -9.918 2.813 1.00 84.50 82 ARG A N 1
ATOM 633 C CA . ARG A 1 82 ? -6.419 -11.221 2.418 1.00 84.50 82 ARG A CA 1
ATOM 634 C C . ARG A 1 82 ? -5.433 -12.038 1.590 1.00 84.50 82 ARG A C 1
ATOM 636 O O . ARG A 1 82 ? -5.127 -13.161 1.977 1.00 84.50 82 ARG A O 1
ATOM 643 N N . ALA A 1 83 ? -4.892 -11.494 0.499 1.00 86.81 83 ALA A N 1
ATOM 644 C CA . ALA A 1 83 ? -3.970 -12.221 -0.377 1.00 86.81 83 ALA A CA 1
ATOM 645 C C . ALA A 1 83 ? -2.696 -12.709 0.344 1.00 86.81 83 ALA A C 1
ATOM 647 O O . ALA A 1 83 ? -2.223 -13.812 0.067 1.00 86.81 83 ALA A O 1
ATOM 648 N N . MET A 1 84 ? -2.161 -11.927 1.290 1.00 85.06 84 MET A N 1
ATOM 649 C CA . MET A 1 84 ? -0.976 -12.306 2.071 1.00 85.06 84 MET A CA 1
ATOM 650 C C . MET A 1 84 ? -1.253 -13.388 3.125 1.00 85.06 84 MET A C 1
ATOM 652 O O . MET A 1 84 ? -0.374 -14.211 3.383 1.00 85.06 84 MET A O 1
ATOM 656 N N . LEU A 1 85 ? -2.445 -13.404 3.730 1.00 82.75 85 LEU A N 1
ATOM 657 C CA . LEU A 1 85 ? -2.792 -14.329 4.819 1.00 82.75 85 LEU A CA 1
ATOM 658 C C . LEU A 1 85 ? -3.490 -15.614 4.329 1.00 82.75 85 LEU A C 1
ATOM 660 O O . LEU A 1 85 ? -3.452 -16.626 5.027 1.00 82.75 85 LEU A O 1
ATOM 664 N N . LEU A 1 86 ? -4.068 -15.614 3.118 1.00 86.75 86 LEU A N 1
ATOM 665 C CA . LEU A 1 86 ? -4.908 -16.694 2.562 1.00 86.75 86 LEU A CA 1
ATOM 666 C C . LEU A 1 86 ? -4.243 -18.081 2.536 1.00 86.75 86 LEU A C 1
ATOM 668 O O . LEU A 1 86 ? -4.942 -19.088 2.588 1.00 86.75 86 LEU A O 1
ATOM 672 N N . ARG A 1 87 ? -2.909 -18.152 2.446 1.00 86.62 87 ARG A N 1
ATOM 673 C CA . ARG A 1 87 ? -2.169 -19.429 2.439 1.00 86.62 87 ARG A CA 1
ATOM 674 C C . ARG A 1 87 ? -1.961 -20.047 3.822 1.00 86.62 87 ARG A C 1
ATOM 676 O O . ARG A 1 87 ? -1.677 -21.234 3.887 1.00 86.62 87 ARG A O 1
ATOM 683 N N . GLN A 1 88 ? -2.025 -19.247 4.887 1.00 81.88 88 GLN A N 1
ATOM 684 C CA . GLN A 1 88 ? -1.674 -19.670 6.248 1.00 81.88 88 GLN A CA 1
ATOM 685 C C . GLN A 1 88 ? -2.911 -19.697 7.155 1.00 81.88 88 GLN A C 1
ATOM 687 O O . GLN A 1 88 ? -3.150 -20.693 7.819 1.00 81.88 88 GLN A O 1
ATOM 692 N N . TYR A 1 89 ? -3.746 -18.653 7.116 1.00 82.69 89 TYR A N 1
ATOM 693 C CA . TYR A 1 89 ? -4.769 -18.401 8.141 1.00 82.69 89 TYR A CA 1
ATOM 694 C C . TYR A 1 89 ? -6.205 -18.371 7.594 1.00 82.69 89 TYR A C 1
ATOM 696 O O . TYR A 1 89 ? -7.087 -17.751 8.183 1.00 82.69 89 TYR A O 1
ATOM 704 N N . ARG A 1 90 ? -6.464 -19.050 6.463 1.00 85.88 90 ARG A N 1
ATOM 705 C CA . ARG A 1 90 ? -7.776 -19.077 5.776 1.00 85.88 90 ARG A CA 1
ATOM 706 C C . ARG A 1 90 ? -8.947 -19.401 6.712 1.00 85.88 90 ARG A C 1
ATOM 708 O O . ARG A 1 90 ? -10.019 -18.825 6.564 1.00 85.88 90 ARG A O 1
ATOM 715 N N . ASN A 1 91 ? -8.733 -20.303 7.668 1.00 86.25 91 ASN A N 1
ATOM 716 C CA . ASN A 1 91 ? -9.759 -20.810 8.587 1.00 86.25 91 ASN A CA 1
ATOM 717 C C . ASN A 1 91 ? -10.135 -19.791 9.688 1.00 86.25 91 ASN A C 1
ATOM 719 O O . ASN A 1 91 ? -11.183 -19.907 10.328 1.00 86.25 91 ASN A O 1
ATOM 723 N N . MET A 1 92 ? -9.289 -18.777 9.897 1.00 84.31 92 MET A N 1
ATOM 724 C CA . MET A 1 92 ? -9.516 -17.692 10.853 1.00 84.31 92 MET A CA 1
ATOM 725 C C . MET A 1 92 ? -10.330 -16.539 10.251 1.00 84.31 92 MET A C 1
ATOM 727 O O . MET A 1 92 ? -10.752 -15.657 10.989 1.00 84.31 92 MET A O 1
ATOM 731 N N . PHE A 1 93 ? -10.544 -16.492 8.932 1.00 87.56 93 PHE A N 1
ATOM 732 C CA . PHE A 1 93 ? -11.223 -15.357 8.297 1.00 87.56 93 PHE A CA 1
ATOM 733 C C . PHE A 1 93 ? -12.709 -15.321 8.691 1.00 87.56 93 PHE A C 1
ATOM 735 O O . PHE A 1 93 ? -13.381 -16.351 8.670 1.00 87.56 93 PHE A O 1
ATOM 742 N N . LEU A 1 94 ? -13.202 -14.128 9.033 1.00 86.12 94 LEU A N 1
ATOM 743 C CA . LEU A 1 94 ? -14.603 -13.859 9.379 1.00 86.12 94 LEU A CA 1
ATOM 744 C C . LEU A 1 94 ? -15.242 -12.913 8.356 1.00 86.12 94 LEU A C 1
ATOM 746 O O . LEU A 1 94 ? -16.233 -13.265 7.726 1.00 86.12 94 LEU A O 1
ATOM 750 N N . LEU A 1 95 ? -14.622 -11.752 8.127 1.00 85.50 95 LEU A N 1
ATOM 751 C CA . LEU A 1 95 ? -15.063 -10.755 7.147 1.00 85.50 95 LEU A CA 1
ATOM 752 C C . LEU A 1 95 ? -13.893 -10.271 6.283 1.00 85.50 95 LEU A C 1
ATOM 754 O O . LEU A 1 95 ? -12.723 -10.343 6.672 1.00 85.50 95 LEU A O 1
ATOM 758 N N . THR A 1 96 ? -14.194 -9.762 5.088 1.00 87.19 96 THR A N 1
ATOM 759 C CA . THR A 1 96 ? -13.217 -9.065 4.241 1.00 87.19 96 THR A CA 1
ATOM 760 C C . THR A 1 96 ? -13.870 -7.898 3.511 1.00 87.19 96 THR A C 1
ATOM 762 O O . THR A 1 96 ? -14.844 -8.092 2.788 1.00 87.19 96 THR A O 1
ATOM 765 N N . PHE A 1 97 ? -13.268 -6.717 3.629 1.00 87.94 97 PHE A N 1
ATOM 766 C CA . PHE A 1 97 ? -13.650 -5.507 2.906 1.00 87.94 97 PHE A CA 1
ATOM 767 C C . PHE A 1 97 ? -12.672 -5.265 1.757 1.00 87.94 97 PHE A C 1
ATOM 769 O O . PHE A 1 97 ? -11.479 -5.056 1.981 1.00 87.94 97 PHE A O 1
ATOM 776 N N . ASN A 1 98 ? -13.171 -5.306 0.524 1.00 87.94 98 ASN A N 1
ATOM 777 C CA . ASN A 1 98 ? -12.375 -5.068 -0.683 1.00 87.94 98 ASN A CA 1
ATOM 778 C C . ASN A 1 98 ? -12.458 -3.577 -1.090 1.00 87.94 98 ASN A C 1
ATOM 780 O O . ASN A 1 98 ? -13.128 -2.784 -0.437 1.00 87.94 98 ASN A O 1
ATOM 784 N N . ASP A 1 99 ? -11.775 -3.183 -2.167 1.00 84.81 99 ASP A N 1
ATOM 785 C CA . ASP A 1 99 ? -11.800 -1.830 -2.780 1.00 84.81 99 ASP A CA 1
ATOM 786 C C . ASP A 1 99 ? -11.234 -0.644 -1.961 1.00 84.81 99 ASP A C 1
ATOM 788 O O . ASP A 1 99 ? -10.975 0.437 -2.506 1.00 84.81 99 ASP A O 1
ATOM 792 N N . VAL A 1 100 ? -10.951 -0.851 -0.673 1.00 83.81 100 VAL A N 1
ATOM 793 C CA . VAL A 1 100 ? -10.359 0.155 0.220 1.00 83.81 100 VAL A CA 1
ATOM 794 C C . VAL A 1 100 ? -9.015 0.672 -0.318 1.00 83.81 100 VAL A C 1
ATOM 796 O O . VAL A 1 100 ? -8.131 -0.094 -0.704 1.00 83.81 100 VAL A O 1
ATOM 799 N N . GLY A 1 101 ? -8.848 2.000 -0.316 1.00 76.38 101 GLY A N 1
ATOM 800 C CA . GLY A 1 101 ? -7.613 2.687 -0.716 1.00 76.38 101 GLY A CA 1
ATOM 801 C C . GLY A 1 101 ? -7.568 3.205 -2.162 1.00 76.38 101 GLY A C 1
ATOM 802 O O . GLY A 1 101 ? -6.588 3.852 -2.538 1.00 76.38 101 GLY A O 1
ATOM 803 N N . LYS A 1 102 ? -8.611 2.990 -2.985 1.00 85.56 102 LYS A N 1
ATOM 804 C CA . LYS A 1 102 ? -8.738 3.680 -4.290 1.00 85.56 102 LYS A CA 1
ATOM 805 C C . LYS A 1 102 ? -9.018 5.182 -4.135 1.00 85.56 102 LYS A C 1
ATOM 807 O O . LYS A 1 102 ? -8.442 5.992 -4.865 1.00 85.56 102 LYS A O 1
ATOM 812 N N . LYS A 1 103 ? -9.895 5.543 -3.192 1.00 87.12 103 LYS A N 1
ATOM 813 C CA . LYS A 1 103 ? -10.208 6.917 -2.754 1.00 87.12 103 LYS A CA 1
ATOM 814 C C . LYS A 1 103 ? -9.532 7.191 -1.396 1.00 87.12 103 LYS A C 1
ATOM 816 O O . LYS A 1 103 ? -9.095 6.250 -0.737 1.00 87.12 103 LYS A O 1
ATOM 821 N N . SER A 1 104 ? -9.456 8.457 -0.964 1.00 87.62 104 SER A N 1
ATOM 822 C CA . SER A 1 104 ? -9.189 8.760 0.456 1.00 87.62 104 SER A CA 1
ATOM 823 C C . SER A 1 104 ? -10.346 8.198 1.295 1.00 87.62 104 SER A C 1
ATOM 825 O O . SER A 1 104 ? -11.484 8.511 0.947 1.00 87.62 104 SER A O 1
ATOM 827 N N . PRO A 1 105 ? -10.096 7.435 2.375 1.00 90.25 105 PRO A N 1
ATOM 828 C CA . PRO A 1 105 ? -11.172 6.845 3.168 1.00 90.25 105 PRO A CA 1
ATOM 829 C C . PRO A 1 105 ? -11.974 7.915 3.921 1.00 90.25 105 PRO A C 1
ATOM 831 O O . PRO A 1 105 ? -11.398 8.909 4.392 1.00 90.25 105 PRO A O 1
ATOM 834 N N . THR A 1 106 ? -13.284 7.719 4.030 1.00 92.38 106 THR A N 1
ATOM 835 C CA . THR A 1 106 ? -14.238 8.553 4.779 1.00 92.38 106 THR A CA 1
ATOM 836 C C . THR A 1 106 ? -14.521 7.961 6.168 1.00 92.38 106 THR A C 1
ATOM 838 O O . THR A 1 106 ? -14.034 6.885 6.504 1.00 92.38 106 THR A O 1
ATOM 841 N N . PHE A 1 107 ? -15.278 8.681 7.004 1.00 92.25 107 PHE A N 1
ATOM 842 C CA . PHE A 1 107 ? -15.779 8.131 8.273 1.00 92.25 107 PHE A CA 1
ATOM 843 C C . PHE A 1 107 ? -16.926 7.131 8.037 1.00 92.25 107 PHE A C 1
ATOM 845 O O . PHE A 1 107 ? -17.046 6.154 8.761 1.00 92.25 107 PHE A O 1
ATOM 852 N N . GLU A 1 108 ? -17.708 7.326 6.972 1.00 93.69 108 GLU A N 1
ATOM 853 C CA . GLU A 1 108 ? -18.741 6.401 6.484 1.00 93.69 108 GLU A CA 1
ATOM 854 C C . GLU A 1 108 ? -18.144 5.035 6.090 1.00 93.69 108 GLU A C 1
ATOM 856 O O . GLU A 1 108 ? -18.638 4.004 6.542 1.00 93.69 108 GLU A O 1
ATOM 861 N N . ASP A 1 109 ? -17.011 5.017 5.369 1.00 91.56 109 ASP A N 1
ATOM 862 C CA . ASP A 1 109 ? -16.271 3.783 5.051 1.00 91.56 109 ASP A CA 1
ATOM 863 C C . ASP A 1 109 ? -15.878 3.011 6.329 1.00 91.56 109 ASP A C 1
ATOM 865 O O . ASP A 1 109 ? -15.875 1.782 6.343 1.00 91.56 109 ASP A O 1
ATOM 869 N N . ALA A 1 110 ? -15.527 3.730 7.403 1.00 89.94 110 ALA A N 1
ATOM 870 C CA . ALA A 1 110 ? -15.159 3.144 8.690 1.00 89.94 110 ALA A CA 1
ATOM 871 C C . ALA A 1 110 ? -16.383 2.685 9.500 1.00 89.94 110 ALA A C 1
ATOM 873 O O . ALA A 1 110 ? -16.305 1.653 10.164 1.00 89.94 110 ALA A O 1
ATOM 874 N N . ALA A 1 111 ? -17.505 3.406 9.417 1.00 92.12 111 ALA A N 1
ATOM 875 C CA . ALA A 1 111 ? -18.752 3.070 10.103 1.00 92.12 111 ALA A CA 1
ATOM 876 C C . ALA A 1 111 ? -19.348 1.761 9.569 1.00 92.12 111 ALA A C 1
ATOM 878 O O . ALA A 1 111 ? -19.683 0.885 10.357 1.00 92.12 111 ALA A O 1
ATOM 879 N N . LEU A 1 112 ? -19.360 1.564 8.246 1.00 91.94 112 LEU A N 1
ATOM 880 C CA . LEU A 1 112 ? -19.809 0.311 7.621 1.00 91.94 112 LEU A CA 1
ATOM 881 C C . LEU A 1 112 ? -18.948 -0.898 8.041 1.00 91.94 112 LEU A C 1
ATOM 883 O O . LEU A 1 112 ? -19.455 -2.011 8.203 1.00 91.94 112 LEU A O 1
ATOM 887 N N . ILE A 1 113 ? -17.641 -0.688 8.246 1.00 88.75 113 ILE A N 1
ATOM 888 C CA . ILE A 1 113 ? -16.730 -1.716 8.776 1.00 88.75 113 ILE A CA 1
ATOM 889 C C . ILE A 1 113 ? -17.024 -1.976 10.262 1.00 88.75 113 ILE A C 1
ATOM 891 O O . ILE A 1 113 ? -17.070 -3.135 10.666 1.00 88.75 113 ILE A O 1
ATOM 895 N N . ALA A 1 114 ? -17.245 -0.929 11.064 1.00 87.88 114 ALA A N 1
ATOM 896 C CA . ALA A 1 114 ? -17.573 -1.034 12.486 1.00 87.88 114 ALA A CA 1
ATOM 897 C C . ALA A 1 114 ? -18.911 -1.753 12.725 1.00 87.88 114 ALA A C 1
ATOM 899 O O . ALA A 1 114 ? -18.944 -2.728 13.467 1.00 87.88 114 ALA A O 1
ATOM 900 N N . GLU A 1 115 ? -19.981 -1.349 12.039 1.00 91.00 115 GLU A N 1
ATOM 901 C CA . GLU A 1 115 ? -21.306 -1.984 12.067 1.00 91.00 115 GLU A CA 1
ATOM 902 C C . GLU A 1 115 ? -21.217 -3.477 11.719 1.00 91.00 115 GLU A C 1
ATOM 904 O O . GLU A 1 115 ? -21.739 -4.332 12.432 1.00 91.00 115 GLU A O 1
ATOM 909 N N . SER A 1 116 ? -20.480 -3.817 10.660 1.00 89.38 116 SER A N 1
ATOM 910 C CA . SER A 1 116 ? -20.255 -5.210 10.259 1.00 89.38 116 SER A CA 1
ATOM 911 C C . SER A 1 116 ? -19.483 -6.031 11.307 1.00 89.38 116 SER A C 1
ATOM 913 O O . SER A 1 116 ? -19.632 -7.249 11.356 1.00 89.38 116 SER A O 1
ATOM 915 N N . ILE A 1 117 ? -18.648 -5.389 12.132 1.00 86.38 117 ILE A N 1
ATOM 916 C CA . ILE A 1 117 ? -17.926 -6.025 13.245 1.00 86.38 117 ILE A CA 1
ATOM 917 C C . ILE A 1 117 ? -18.836 -6.176 14.472 1.00 86.38 117 ILE A C 1
ATOM 919 O O . ILE A 1 117 ? -18.830 -7.240 15.090 1.00 86.38 117 ILE A O 1
ATOM 923 N N . LEU A 1 118 ? -19.637 -5.156 14.797 1.00 85.06 118 LEU A N 1
ATOM 924 C CA . LEU A 1 118 ? -20.607 -5.155 15.902 1.00 85.06 118 LEU A CA 1
ATOM 925 C C . LEU A 1 118 ? -21.720 -6.192 15.696 1.00 85.06 118 LEU A C 1
ATOM 927 O O . LEU A 1 118 ? -22.127 -6.855 16.644 1.00 85.06 118 LEU A O 1
ATOM 931 N N . ASN A 1 119 ? -22.133 -6.411 14.446 1.00 88.12 119 ASN A N 1
ATOM 932 C CA . ASN A 1 119 ? -23.047 -7.484 14.044 1.00 88.12 119 ASN A CA 1
ATOM 933 C C . ASN A 1 119 ? -22.423 -8.900 14.107 1.00 88.12 119 ASN A C 1
ATOM 935 O O . ASN A 1 119 ? -23.045 -9.865 13.661 1.00 88.12 119 ASN A O 1
ATOM 939 N N . SER A 1 120 ? -21.200 -9.056 14.631 1.00 83.44 120 SER A N 1
ATOM 940 C CA . SER A 1 120 ? -20.554 -10.355 14.848 1.00 83.44 120 SER A CA 1
ATOM 941 C C . SER A 1 120 ? -20.454 -10.700 16.337 1.00 83.44 120 SER A C 1
ATOM 943 O O . SER A 1 120 ? -20.337 -9.830 17.192 1.00 83.44 120 SER A O 1
ATOM 945 N N . GLU A 1 121 ? -20.440 -11.993 16.662 1.00 75.38 121 GLU A N 1
ATOM 946 C CA . GLU A 1 121 ? -20.483 -12.500 18.047 1.00 75.38 121 GLU A CA 1
ATOM 947 C C . GLU A 1 121 ? -19.206 -12.214 18.884 1.00 75.38 121 GLU A C 1
ATOM 949 O O . GLU A 1 121 ? -19.104 -12.625 20.043 1.00 75.38 121 GLU A O 1
ATOM 954 N N . TYR A 1 122 ? -18.207 -11.524 18.320 1.00 70.94 122 TYR A N 1
ATOM 955 C CA . TYR A 1 122 ? -16.865 -11.378 18.891 1.00 70.94 122 TYR A CA 1
ATOM 956 C C . TYR A 1 122 ? -16.684 -10.071 19.677 1.00 70.94 122 TYR A C 1
ATOM 958 O O . TYR A 1 122 ? -16.544 -8.994 19.108 1.00 70.94 122 TYR A O 1
ATOM 966 N N . LYS A 1 123 ? -16.604 -10.188 21.010 1.00 60.25 123 LYS A N 1
ATOM 967 C CA . LYS A 1 123 ? -16.531 -9.047 21.949 1.00 60.25 123 LYS A CA 1
ATOM 968 C C . LYS A 1 123 ? -15.134 -8.462 22.195 1.00 60.25 123 LYS A C 1
ATOM 970 O O . LYS A 1 123 ? -15.032 -7.368 22.738 1.00 60.25 123 LYS A O 1
ATOM 975 N N . TYR A 1 124 ? -14.069 -9.174 21.822 1.00 59.19 124 TYR A N 1
ATOM 976 C CA . TYR A 1 124 ? -12.688 -8.701 21.963 1.00 59.19 124 TYR A CA 1
ATOM 977 C C . TYR A 1 124 ? -12.140 -8.295 20.600 1.00 59.19 124 TYR A C 1
ATOM 979 O O . TYR A 1 124 ? -11.978 -9.148 19.724 1.00 59.19 124 TYR A O 1
ATOM 987 N N . LEU A 1 125 ? -11.823 -7.009 20.429 1.00 60.34 125 LEU A N 1
ATOM 988 C CA . LEU A 1 125 ? -11.297 -6.492 19.172 1.00 60.34 125 LEU A CA 1
ATOM 989 C C . LEU A 1 125 ? -9.908 -5.880 19.349 1.00 60.34 125 LEU A C 1
ATOM 991 O O . LEU A 1 125 ? -9.710 -4.894 20.056 1.00 60.34 125 LEU A O 1
ATOM 995 N N . CYS A 1 126 ? -8.943 -6.437 18.626 1.00 61.53 126 CYS A N 1
ATOM 996 C CA . CYS A 1 126 ? -7.675 -5.772 18.391 1.00 61.53 126 CYS A CA 1
ATOM 997 C C . CYS A 1 126 ? -7.765 -5.031 17.053 1.00 61.53 126 CYS A C 1
ATOM 999 O O . CYS A 1 126 ? -7.641 -5.641 15.986 1.00 61.53 126 CYS A O 1
ATOM 1001 N N . ILE A 1 127 ? -7.996 -3.715 17.095 1.00 64.56 127 ILE A N 1
ATOM 1002 C CA . ILE A 1 127 ? -7.742 -2.863 15.927 1.00 64.56 127 ILE A CA 1
ATOM 1003 C C . ILE A 1 127 ? -6.242 -2.863 15.691 1.00 64.56 127 ILE A C 1
ATOM 1005 O O . ILE A 1 127 ? -5.441 -3.078 16.594 1.00 64.56 127 ILE A O 1
ATOM 1009 N N . CYS A 1 128 ? -5.842 -2.694 14.444 1.00 61.81 128 CYS A N 1
ATOM 1010 C CA . CYS A 1 128 ? -4.462 -2.863 14.067 1.00 61.81 128 CYS A CA 1
ATOM 1011 C C . CYS A 1 128 ? -4.120 -1.981 12.865 1.00 61.81 128 CYS A C 1
ATOM 1013 O O . CYS A 1 128 ? -4.934 -1.858 11.947 1.00 61.81 128 CYS A O 1
ATOM 1015 N N . GLY A 1 129 ? -2.907 -1.428 12.799 1.00 62.16 129 GLY A N 1
ATOM 1016 C CA . GLY A 1 129 ? -2.553 -0.516 11.708 1.00 62.16 129 GLY A CA 1
ATOM 1017 C C . GLY A 1 129 ? -1.064 -0.382 11.401 1.00 62.16 129 GLY A C 1
ATOM 1018 O O . GLY A 1 129 ? -0.194 -0.919 12.086 1.00 62.16 129 GLY A O 1
ATOM 1019 N N . ILE A 1 130 ? -0.787 0.359 10.327 1.00 69.69 130 ILE A N 1
ATOM 1020 C CA . ILE A 1 130 ? 0.550 0.820 9.947 1.00 69.69 130 ILE A CA 1
ATOM 1021 C C . ILE A 1 130 ? 0.567 2.334 10.157 1.00 69.69 130 ILE A C 1
ATOM 1023 O O . ILE A 1 130 ? -0.184 3.051 9.498 1.00 69.69 130 ILE A O 1
ATOM 1027 N N . PHE A 1 131 ? 1.415 2.798 11.071 1.00 76.94 131 PHE A N 1
ATOM 1028 C CA . PHE A 1 131 ? 1.439 4.173 11.559 1.00 76.94 131 PHE A CA 1
ATOM 1029 C C . PHE A 1 131 ? 2.688 4.908 11.076 1.00 76.94 131 PHE A C 1
ATOM 1031 O O . PHE A 1 131 ? 3.812 4.398 11.155 1.00 76.94 131 PHE A O 1
ATOM 1038 N N . LEU A 1 132 ? 2.497 6.123 10.567 1.00 76.06 132 LEU A N 1
ATOM 1039 C CA . LEU A 1 132 ? 3.528 6.922 9.922 1.00 76.06 132 LEU A CA 1
ATOM 1040 C C . LEU A 1 132 ? 4.365 7.675 10.967 1.00 76.06 132 LEU A C 1
ATOM 1042 O O . LEU A 1 132 ? 3.953 8.715 11.497 1.00 76.06 132 LEU A O 1
ATOM 1046 N N . ARG A 1 133 ? 5.584 7.183 11.223 1.00 80.88 133 ARG A N 1
ATOM 1047 C CA . ARG A 1 133 ? 6.564 7.861 12.089 1.00 80.88 133 ARG A CA 1
ATOM 1048 C C . ARG A 1 133 ? 7.302 8.976 11.342 1.00 80.88 133 ARG A C 1
ATOM 1050 O O . ARG A 1 133 ? 7.570 10.024 11.921 1.00 80.88 133 ARG A O 1
ATOM 1057 N N . SER A 1 134 ? 7.628 8.763 10.069 1.00 84.50 134 SER A N 1
ATOM 1058 C CA . SER A 1 134 ? 8.212 9.754 9.161 1.00 84.50 134 SER A CA 1
ATOM 1059 C C . SER A 1 134 ? 7.908 9.403 7.699 1.00 84.50 134 SER A C 1
ATOM 1061 O O . SER A 1 134 ? 7.429 8.313 7.405 1.00 84.50 134 SER A O 1
ATOM 1063 N N . VAL A 1 135 ? 8.266 10.286 6.762 1.00 83.12 135 VAL A N 1
ATOM 1064 C CA . VAL A 1 135 ? 8.134 10.042 5.309 1.00 83.12 135 VAL A CA 1
ATOM 1065 C C . VAL A 1 135 ? 8.882 8.777 4.846 1.00 83.12 135 VAL A C 1
ATOM 1067 O O . VAL A 1 135 ? 8.501 8.186 3.838 1.00 83.12 135 VAL A O 1
ATOM 1070 N N . VAL A 1 136 ? 9.913 8.337 5.580 1.00 82.62 136 VAL A N 1
ATOM 1071 C CA . VAL A 1 136 ? 10.758 7.173 5.242 1.00 82.62 136 VAL A CA 1
ATOM 1072 C C . VAL A 1 136 ? 10.455 5.952 6.124 1.00 82.62 136 VAL A C 1
ATOM 1074 O O . VAL A 1 136 ? 10.752 4.828 5.728 1.00 82.62 136 VAL A O 1
ATOM 1077 N N . SER A 1 137 ? 9.862 6.143 7.308 1.00 82.38 137 SER A N 1
ATOM 1078 C CA . SER A 1 137 ? 9.674 5.082 8.304 1.00 82.38 137 SER A CA 1
ATOM 1079 C C . SER A 1 137 ? 8.258 5.027 8.877 1.00 82.38 137 SER A C 1
ATOM 1081 O O . SER A 1 137 ? 7.706 6.009 9.370 1.00 82.38 137 SER A O 1
ATOM 1083 N N . TYR A 1 138 ? 7.698 3.823 8.868 1.00 82.81 138 TYR A N 1
ATOM 1084 C CA . TYR A 1 138 ? 6.409 3.474 9.455 1.00 82.81 138 TYR A CA 1
ATOM 1085 C C . TYR A 1 138 ? 6.588 2.321 10.450 1.00 82.81 138 TYR A C 1
ATOM 1087 O O . TYR A 1 138 ? 7.561 1.570 10.374 1.00 82.81 138 TYR A O 1
ATOM 1095 N N . ILE A 1 139 ? 5.657 2.187 11.393 1.00 79.31 139 ILE A N 1
ATOM 1096 C CA . ILE A 1 139 ? 5.654 1.139 12.419 1.00 79.31 139 ILE A CA 1
ATOM 1097 C C . ILE A 1 139 ? 4.288 0.451 12.465 1.00 79.31 139 ILE A C 1
ATOM 1099 O O . ILE A 1 139 ? 3.250 1.105 12.410 1.00 79.31 139 ILE A O 1
ATOM 1103 N N . THR A 1 140 ? 4.276 -0.877 12.565 1.00 72.56 140 THR A N 1
ATOM 1104 C CA . THR A 1 140 ? 3.066 -1.642 12.889 1.00 72.56 140 THR A CA 1
ATOM 1105 C C . THR A 1 140 ? 2.860 -1.634 14.396 1.00 72.56 140 THR A C 1
ATOM 1107 O O . THR A 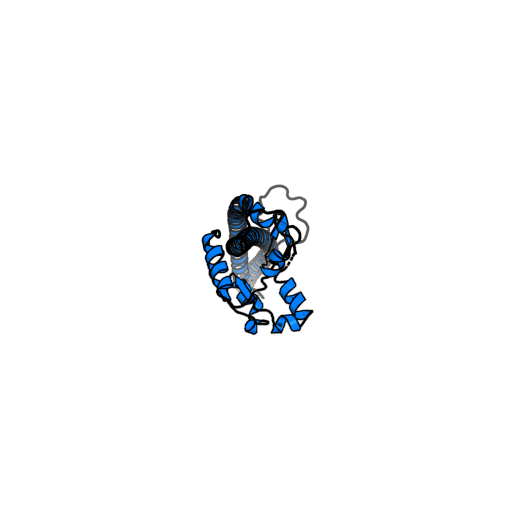1 140 ? 3.459 -2.450 15.100 1.00 72.56 140 THR A O 1
ATOM 1110 N N . THR A 1 141 ? 2.034 -0.721 14.899 1.00 67.75 141 THR A N 1
ATOM 1111 C CA . THR A 1 141 ? 1.494 -0.831 16.256 1.00 67.75 141 THR A CA 1
ATOM 1112 C C . THR A 1 141 ? 0.113 -1.465 16.182 1.00 67.75 141 THR A C 1
ATOM 1114 O O . THR A 1 141 ? -0.798 -0.882 15.606 1.00 67.75 141 THR A O 1
ATOM 1117 N N . PRO A 1 142 ? -0.062 -2.647 16.777 1.00 67.00 142 PRO A N 1
ATOM 1118 C CA . PRO A 1 142 ? -1.849 -3.125 17.507 1.00 67.00 142 PRO A CA 1
ATOM 1119 C C . PRO A 1 142 ? -2.517 -1.884 18.125 1.00 67.00 142 PRO A C 1
ATOM 1121 O O . PRO A 1 142 ? -1.846 -0.879 18.364 1.00 67.00 142 PRO A O 1
ATOM 1124 N N . GLN A 1 143 ? -3.802 -1.972 18.416 1.00 68.62 143 GLN A N 1
ATOM 1125 C CA . GLN A 1 143 ? -4.540 -1.074 19.288 1.00 68.62 143 GLN A CA 1
ATOM 1126 C C . GLN A 1 143 ? -5.712 -1.874 19.861 1.00 68.62 143 GLN A C 1
ATOM 1128 O O . GLN A 1 143 ? -6.738 -2.074 19.207 1.00 68.62 143 GLN A O 1
ATOM 1133 N N . ASN A 1 144 ? -5.525 -2.397 21.069 1.00 68.38 144 ASN A N 1
ATOM 1134 C CA . ASN A 1 144 ? -6.584 -3.120 21.764 1.00 68.38 144 ASN A CA 1
ATOM 1135 C C . ASN A 1 144 ? -7.732 -2.153 22.081 1.00 68.38 144 ASN A C 1
ATOM 1137 O O . ASN A 1 144 ? -7.493 -1.087 22.649 1.00 68.38 144 ASN A O 1
ATOM 1141 N N . LEU A 1 145 ? -8.963 -2.531 21.735 1.00 70.31 145 LEU A N 1
ATOM 1142 C CA . LEU A 1 145 ? -10.150 -1.938 22.340 1.00 70.31 145 LEU A CA 1
ATOM 1143 C C . LEU A 1 145 ? -10.416 -2.633 23.670 1.00 70.31 145 LEU A C 1
ATOM 1145 O O . LEU A 1 145 ? -10.433 -3.863 23.739 1.00 70.31 145 LEU A O 1
ATOM 1149 N N . ASN A 1 146 ? -10.659 -1.830 24.699 1.00 69.00 146 ASN A N 1
ATOM 1150 C CA . ASN A 1 146 ? -11.203 -2.310 25.960 1.00 69.00 146 ASN A CA 1
ATOM 1151 C C . ASN A 1 146 ? -12.636 -2.803 25.706 1.00 69.00 146 ASN A C 1
ATOM 1153 O O . ASN A 1 146 ? -13.399 -2.148 24.995 1.00 69.00 146 ASN A O 1
ATOM 1157 N N . SER A 1 147 ? -13.018 -3.943 26.273 1.00 72.50 147 SER A N 1
ATOM 1158 C CA . SER A 1 147 ? -14.404 -4.409 26.217 1.00 72.50 147 SER A CA 1
ATOM 1159 C C . SER A 1 147 ? -15.314 -3.534 27.086 1.00 72.50 147 SER A C 1
ATOM 1161 O O . SER A 1 147 ? -14.871 -2.928 28.064 1.00 72.50 147 SER A O 1
ATOM 1163 N N . LEU A 1 148 ? -16.617 -3.518 26.780 1.00 75.81 148 LEU A N 1
ATOM 1164 C CA . LEU A 1 148 ? -17.627 -2.776 27.550 1.00 75.81 148 LEU A CA 1
ATOM 1165 C C . LEU A 1 148 ? -17.561 -3.079 29.061 1.00 75.81 148 LEU A C 1
ATOM 1167 O O . LEU A 1 148 ? -17.723 -2.179 29.879 1.00 75.81 148 LEU A O 1
ATOM 1171 N N . GLN A 1 149 ? -17.257 -4.329 29.430 1.00 77.88 149 GLN A N 1
ATOM 1172 C CA . GLN A 1 149 ? -17.110 -4.759 30.824 1.00 77.88 149 GLN A CA 1
ATOM 1173 C C . GLN A 1 149 ? -15.847 -4.191 31.490 1.00 77.88 149 GLN A C 1
ATOM 1175 O O . GLN A 1 149 ? -15.906 -3.759 32.638 1.00 77.88 149 GLN A O 1
ATOM 1180 N N . GLU A 1 150 ? -14.719 -4.139 30.776 1.00 75.94 150 GLU A N 1
ATOM 1181 C CA . GLU A 1 150 ? -13.482 -3.527 31.280 1.00 75.94 150 GLU A CA 1
ATOM 1182 C C . GLU A 1 150 ? -13.660 -2.013 31.468 1.00 75.94 150 GLU A C 1
ATOM 1184 O O . GLU A 1 150 ? -13.270 -1.479 32.508 1.00 75.94 150 GLU A O 1
ATOM 1189 N N . VAL A 1 151 ? -14.331 -1.336 30.526 1.00 76.38 151 VAL A N 1
ATOM 1190 C CA . VAL A 1 151 ? -14.674 0.093 30.637 1.00 76.38 151 VAL A CA 1
ATOM 1191 C C . VAL A 1 151 ? -15.593 0.347 31.837 1.00 76.38 151 VAL A C 1
ATOM 1193 O O . VAL A 1 151 ? -15.275 1.207 32.658 1.00 76.38 151 VAL A O 1
ATOM 1196 N N . ALA A 1 152 ? -16.670 -0.432 31.990 1.00 78.31 152 ALA A N 1
ATOM 1197 C CA . ALA A 1 152 ? -17.593 -0.336 33.124 1.00 78.31 152 ALA A CA 1
ATOM 1198 C C . ALA A 1 152 ? -16.909 -0.607 34.480 1.00 78.31 152 ALA A C 1
ATOM 1200 O O . ALA A 1 152 ? -17.233 0.027 35.480 1.00 78.31 152 ALA A O 1
ATOM 1201 N N . SER A 1 153 ? -15.919 -1.507 34.520 1.00 80.31 153 SER A N 1
ATOM 1202 C CA . SER A 1 153 ? -15.150 -1.820 35.737 1.00 80.31 153 SER A CA 1
ATOM 1203 C C . SER A 1 153 ? -14.110 -0.759 36.134 1.00 80.31 153 SER A C 1
ATOM 1205 O O . SER A 1 153 ? -13.461 -0.886 37.175 1.00 80.31 153 SER A O 1
ATOM 1207 N N . SER A 1 154 ? -13.905 0.274 35.310 1.00 81.75 154 SER A N 1
ATOM 1208 C CA . SER A 1 154 ? -12.831 1.248 35.502 1.00 81.75 154 SER A CA 1
ATOM 1209 C C . SER A 1 154 ? -13.033 2.086 36.776 1.00 81.75 154 SER A C 1
ATOM 1211 O O . SER A 1 154 ? -14.026 2.807 36.884 1.00 81.75 154 SER A O 1
ATOM 1213 N N . PRO A 1 155 ? -12.065 2.130 37.715 1.00 79.62 155 PRO A N 1
ATOM 1214 C CA . PRO A 1 155 ? -12.197 2.875 38.975 1.00 79.62 155 PRO A CA 1
ATOM 1215 C C . PRO A 1 155 ? -12.189 4.405 38.803 1.00 79.62 155 PRO A C 1
ATOM 1217 O O . PRO A 1 155 ? -12.266 5.134 39.788 1.00 79.62 155 PRO A O 1
ATOM 1220 N N . LYS A 1 156 ? -12.065 4.905 37.566 1.00 81.50 156 LYS A N 1
ATOM 1221 C CA . LYS A 1 156 ? -12.227 6.325 37.216 1.00 81.50 156 LYS A CA 1
ATOM 1222 C C . LYS A 1 156 ? -13.623 6.656 36.681 1.00 81.50 156 LYS A C 1
ATOM 1224 O O . LYS A 1 156 ? -13.908 7.831 36.479 1.00 81.50 156 LYS A O 1
ATOM 1229 N N . LEU A 1 157 ? -14.471 5.657 36.420 1.00 78.50 157 LEU A N 1
ATOM 1230 C CA . LEU A 1 157 ? -15.796 5.870 35.836 1.00 78.50 157 LEU A CA 1
ATOM 1231 C C . LEU A 1 157 ? -16.752 6.566 36.816 1.00 78.50 157 LEU A C 1
ATOM 1233 O O . LEU A 1 157 ? -17.523 7.424 36.411 1.00 78.50 157 LEU A O 1
ATOM 1237 N N . SER A 1 158 ? -16.603 6.304 38.117 1.00 79.31 158 SER A N 1
ATOM 1238 C CA . SER A 1 158 ? -17.336 6.966 39.210 1.00 79.31 158 SER A CA 1
ATOM 1239 C C . SER A 1 158 ? -17.038 8.465 39.388 1.00 79.31 158 SER A C 1
ATOM 1241 O O . SER A 1 158 ? -17.594 9.092 40.284 1.00 79.31 158 SER A O 1
ATOM 1243 N N . LEU A 1 159 ? -16.166 9.049 38.557 1.00 85.00 159 LEU A N 1
ATOM 1244 C CA . LEU A 1 159 ? -15.955 10.499 38.462 1.00 85.00 159 LEU A CA 1
ATOM 1245 C C . LEU A 1 159 ? -16.903 11.175 37.453 1.00 85.00 159 LEU A C 1
ATOM 1247 O O . LEU A 1 159 ? -16.872 12.399 37.330 1.00 85.00 159 LEU A O 1
ATOM 1251 N N . TYR A 1 160 ? -17.702 10.402 36.710 1.00 82.50 160 TYR A N 1
ATOM 1252 C CA . TYR A 1 160 ? -18.631 10.899 35.699 1.00 82.50 160 TYR A CA 1
ATOM 1253 C C . TYR A 1 160 ? -20.079 10.742 36.178 1.00 82.50 160 TYR A C 1
ATOM 1255 O O . TYR A 1 160 ? -20.549 9.639 36.432 1.00 82.50 160 TYR A O 1
ATOM 1263 N N . ASP A 1 161 ? -20.787 11.866 36.262 1.00 77.19 161 ASP A N 1
ATOM 1264 C CA . ASP A 1 161 ? -22.087 12.012 36.940 1.00 77.19 161 ASP A CA 1
ATOM 1265 C C . ASP A 1 161 ? -23.306 11.683 36.042 1.00 77.19 161 ASP A C 1
ATOM 1267 O O . ASP A 1 161 ? -24.449 11.997 36.366 1.00 77.19 161 ASP A O 1
ATOM 1271 N N . SER A 1 162 ? -23.074 11.156 34.833 1.00 76.12 162 SER A N 1
ATOM 1272 C CA . SER A 1 162 ? -24.100 10.984 33.783 1.00 76.12 162 SER A CA 1
ATOM 1273 C C . SER A 1 162 ? -23.680 9.939 32.738 1.00 76.12 162 SER A C 1
ATOM 1275 O O . SER A 1 162 ? -23.585 10.239 31.546 1.00 76.12 162 SER A O 1
ATOM 1277 N N . VAL A 1 163 ? -23.322 8.731 33.184 1.00 80.69 163 VAL A N 1
ATOM 1278 C CA . VAL A 1 163 ? -22.853 7.647 32.304 1.00 80.69 163 VAL A CA 1
ATOM 1279 C C . VAL A 1 163 ? -23.666 6.378 32.546 1.00 80.69 163 VAL A C 1
ATOM 1281 O O . VAL A 1 163 ? -23.295 5.524 33.347 1.00 80.69 163 VAL A O 1
ATOM 1284 N N . ASP A 1 164 ? -24.781 6.285 31.827 1.00 85.00 164 ASP A N 1
ATOM 1285 C CA . ASP A 1 164 ? -25.649 5.107 31.781 1.00 85.00 164 ASP A CA 1
ATOM 1286 C C . ASP A 1 164 ? -25.106 4.045 30.803 1.00 85.00 164 ASP A C 1
ATOM 1288 O O . ASP A 1 164 ? -24.295 4.344 29.919 1.00 85.00 164 ASP A O 1
ATOM 1292 N N . ASP A 1 165 ? -25.597 2.805 30.900 1.00 84.50 165 ASP A N 1
ATOM 1293 C CA . ASP A 1 165 ? -25.165 1.691 30.036 1.00 84.50 165 ASP A CA 1
ATOM 1294 C C . ASP A 1 165 ? -25.370 1.976 28.531 1.00 84.50 165 ASP A C 1
ATOM 1296 O O . ASP A 1 165 ? -24.515 1.634 27.711 1.00 84.50 165 ASP A O 1
ATOM 1300 N N . GLU A 1 166 ? -26.451 2.672 28.154 1.00 87.12 166 GLU A N 1
ATOM 1301 C CA . GLU A 1 166 ? -26.708 3.097 26.765 1.00 87.12 166 GLU A CA 1
ATOM 1302 C C . GLU A 1 166 ? -25.656 4.103 26.258 1.00 87.12 166 GLU A C 1
ATOM 1304 O O . GLU A 1 166 ? -25.244 4.066 25.092 1.00 87.12 166 GLU A O 1
ATOM 1309 N N . VAL A 1 167 ? -25.169 4.979 27.146 1.00 86.81 167 VAL A N 1
ATOM 1310 C CA . VAL A 1 167 ? -24.111 5.956 26.850 1.00 86.81 167 VAL A CA 1
ATOM 1311 C C . VAL A 1 167 ? -22.766 5.241 26.713 1.00 86.81 167 VAL A C 1
ATOM 1313 O O . VAL A 1 167 ? -22.010 5.539 25.786 1.00 86.81 167 VAL A O 1
ATOM 1316 N N . LEU A 1 168 ? -22.484 4.252 27.571 1.00 83.31 168 LEU A N 1
ATOM 1317 C CA . LEU A 1 168 ? -21.295 3.401 27.461 1.00 83.31 168 LEU A CA 1
ATOM 1318 C C . LEU A 1 168 ? -21.282 2.587 26.164 1.00 83.31 168 LEU A C 1
ATOM 1320 O O . LEU A 1 168 ? -20.233 2.503 25.520 1.00 83.31 168 LEU A O 1
ATOM 1324 N N . GLN A 1 169 ? -22.413 2.011 25.752 1.00 86.75 169 GLN A N 1
ATOM 1325 C CA . GLN A 1 169 ? -22.513 1.311 24.471 1.00 86.75 169 GLN A CA 1
ATOM 1326 C C . GLN A 1 169 ? -22.251 2.276 23.304 1.00 86.75 169 GLN A C 1
ATOM 1328 O O . GLN A 1 169 ? -21.310 2.062 22.537 1.00 86.75 169 GLN A O 1
ATOM 1333 N N . SER A 1 170 ? -22.997 3.384 23.236 1.00 89.25 170 SER A N 1
ATOM 1334 C CA . SER A 1 170 ? -22.856 4.409 22.188 1.00 89.25 170 SER A CA 1
ATOM 1335 C C . SER A 1 170 ? -21.420 4.943 22.080 1.00 89.25 170 SER A C 1
ATOM 1337 O O . SER A 1 170 ? -20.888 5.129 20.983 1.00 89.25 170 SER A O 1
ATOM 1339 N N . TYR A 1 171 ? -20.755 5.147 23.222 1.00 84.06 171 TYR A N 1
ATOM 1340 C CA . TYR A 1 171 ? -19.357 5.565 23.286 1.00 84.06 171 TYR A CA 1
ATOM 1341 C C . TYR A 1 171 ? -18.402 4.514 22.705 1.00 84.06 171 TYR A C 1
ATOM 1343 O O . TYR A 1 171 ? -17.516 4.868 21.927 1.00 84.06 171 TYR A O 1
ATOM 1351 N N . ASN A 1 172 ? -18.577 3.230 23.035 1.00 81.81 172 ASN A N 1
ATOM 1352 C CA . ASN A 1 172 ? -17.715 2.157 22.532 1.00 81.81 172 ASN A CA 1
ATOM 1353 C C . ASN A 1 172 ? -17.882 1.931 21.018 1.00 81.81 172 ASN A C 1
ATOM 1355 O O . ASN A 1 172 ? -16.888 1.736 20.317 1.00 81.81 172 ASN A O 1
ATOM 1359 N N . GLU A 1 173 ? -19.103 2.026 20.489 1.00 86.31 173 GLU A N 1
ATOM 1360 C CA . GLU A 1 173 ? -19.382 1.931 19.046 1.00 86.31 173 GLU A CA 1
ATOM 1361 C C . GLU A 1 173 ? -18.767 3.111 18.265 1.00 86.31 173 GLU A C 1
ATOM 1363 O O . GLU A 1 173 ? -18.135 2.933 17.212 1.00 86.31 173 GLU A O 1
ATOM 1368 N N . TYR A 1 174 ? -18.857 4.324 18.821 1.00 87.50 174 TYR A N 1
ATOM 1369 C CA . TYR A 1 174 ? -18.196 5.509 18.274 1.00 87.50 174 TYR A CA 1
ATOM 1370 C C . TYR A 1 174 ? -16.662 5.428 18.360 1.00 87.50 174 TYR A C 1
ATOM 1372 O O . TYR A 1 174 ? -15.968 5.807 17.408 1.00 87.50 174 TYR A O 1
ATOM 1380 N N . LEU A 1 175 ? -16.117 4.910 19.466 1.00 83.38 175 LEU A N 1
ATOM 1381 C CA . LEU A 1 175 ? -14.680 4.712 19.670 1.00 83.38 175 LEU A CA 1
ATOM 1382 C C . LEU A 1 175 ? -14.121 3.705 18.656 1.00 83.38 175 LEU A C 1
ATOM 1384 O O . LEU A 1 175 ? -13.157 4.019 17.958 1.00 83.38 175 LEU A O 1
ATOM 1388 N N . LEU A 1 176 ? -14.776 2.550 18.498 1.00 83.56 176 LEU A N 1
ATOM 1389 C CA . LEU A 1 176 ? -14.484 1.547 17.470 1.00 83.56 176 LEU A CA 1
ATOM 1390 C C . LEU A 1 176 ? -14.401 2.176 16.073 1.00 83.56 176 LEU A C 1
ATOM 1392 O O . LEU A 1 176 ? -13.385 2.044 15.385 1.00 83.56 176 LEU A O 1
ATOM 1396 N N . THR A 1 177 ? -15.436 2.921 15.684 1.00 89.06 177 THR A N 1
ATOM 1397 C CA . THR A 1 177 ? -15.499 3.594 14.379 1.00 89.06 177 THR A CA 1
ATOM 1398 C C . THR A 1 177 ? -14.369 4.617 14.207 1.00 89.06 177 THR A C 1
ATOM 1400 O O . THR A 1 177 ? -13.699 4.653 13.171 1.00 89.06 177 THR A O 1
ATOM 1403 N N . SER A 1 178 ? -14.096 5.411 15.245 1.00 87.81 178 SER A N 1
ATOM 1404 C CA . SER A 1 178 ? -13.056 6.448 15.247 1.00 87.81 178 SER A CA 1
ATOM 1405 C C . SER A 1 178 ? -11.639 5.873 15.140 1.00 87.81 178 SER A C 1
ATOM 1407 O O . SER A 1 178 ? -10.798 6.426 14.424 1.00 87.81 178 SER A O 1
ATOM 1409 N N . LEU A 1 179 ? -11.372 4.743 15.800 1.00 84.12 179 LEU A N 1
ATOM 1410 C CA . LEU A 1 179 ? -10.087 4.048 15.733 1.00 84.12 179 LEU A CA 1
ATOM 1411 C C . LEU A 1 179 ? -9.880 3.344 14.382 1.00 84.12 179 LEU A C 1
ATOM 1413 O O . LEU A 1 179 ? -8.787 3.435 13.817 1.00 84.12 179 LEU A O 1
ATOM 1417 N N . ILE A 1 180 ? -10.923 2.729 13.804 1.00 86.25 180 ILE A N 1
ATOM 1418 C CA . ILE A 1 180 ? -10.879 2.195 12.428 1.00 86.25 180 ILE A CA 1
ATOM 1419 C C . ILE A 1 180 ? -10.571 3.327 11.438 1.00 86.25 180 ILE A C 1
ATOM 1421 O O . ILE A 1 180 ? -9.641 3.209 10.636 1.00 86.25 180 ILE A O 1
ATOM 1425 N N . PHE A 1 181 ? -11.283 4.454 11.529 1.00 88.88 181 PHE A N 1
ATOM 1426 C CA . PHE A 1 181 ? -11.056 5.625 10.679 1.00 88.88 181 PHE A CA 1
ATOM 1427 C C . PHE A 1 181 ? -9.616 6.151 10.786 1.00 88.88 181 PHE A C 1
ATOM 1429 O O . PHE A 1 181 ? -8.963 6.399 9.765 1.00 88.88 181 PHE A O 1
ATOM 1436 N N . PHE A 1 182 ? -9.081 6.272 12.005 1.00 88.12 182 PHE A N 1
ATOM 1437 C CA . PHE A 1 182 ? -7.698 6.691 12.227 1.00 88.12 182 PHE A CA 1
ATOM 1438 C C . PHE A 1 182 ? -6.686 5.708 11.614 1.00 88.12 182 PHE A C 1
ATOM 1440 O O . PHE A 1 182 ? -5.801 6.129 10.861 1.00 88.12 182 PHE A O 1
ATOM 1447 N N . ALA A 1 183 ? -6.854 4.403 11.850 1.00 85.88 183 ALA A N 1
ATOM 1448 C CA . ALA A 1 183 ? -5.999 3.363 11.279 1.00 85.88 183 ALA A CA 1
ATOM 1449 C C . ALA A 1 183 ? -6.041 3.355 9.737 1.00 85.88 183 ALA A C 1
ATOM 1451 O O . ALA A 1 183 ? -5.001 3.204 9.091 1.00 85.88 183 ALA A O 1
ATOM 1452 N N . MET A 1 184 ? -7.207 3.597 9.124 1.00 87.19 184 MET A N 1
ATOM 1453 C CA . MET A 1 184 ? -7.349 3.737 7.668 1.00 87.19 184 MET A CA 1
ATOM 1454 C C . MET A 1 184 ? -6.603 4.969 7.126 1.00 87.19 184 MET A C 1
ATOM 1456 O O . MET A 1 184 ? -5.963 4.876 6.073 1.00 87.19 184 MET A O 1
ATOM 1460 N N . LYS A 1 185 ? -6.624 6.111 7.830 1.00 89.94 185 LYS A N 1
ATOM 1461 C CA . LYS A 1 185 ? -5.871 7.324 7.442 1.00 89.94 185 LYS A CA 1
ATOM 1462 C C . LYS A 1 185 ? -4.356 7.128 7.550 1.00 89.94 185 LYS A C 1
ATOM 1464 O O . LYS A 1 185 ? -3.644 7.410 6.584 1.00 89.94 185 LYS A O 1
ATOM 1469 N N . GLU A 1 186 ? -3.866 6.614 8.678 1.00 88.12 186 GLU A N 1
ATOM 1470 C CA . GLU A 1 186 ? -2.437 6.333 8.905 1.00 88.12 186 GLU A CA 1
ATOM 1471 C C . GLU A 1 186 ? -1.900 5.277 7.925 1.00 88.12 186 GLU A C 1
ATOM 1473 O O . GLU A 1 186 ? -0.852 5.480 7.306 1.00 88.12 186 GLU A O 1
ATOM 1478 N N . SER A 1 187 ? -2.667 4.208 7.676 1.00 86.81 187 SER A N 1
ATOM 1479 C CA . SER A 1 187 ? -2.340 3.184 6.676 1.00 86.81 187 SER A CA 1
ATOM 1480 C C . SER A 1 187 ? -2.292 3.766 5.257 1.00 86.81 187 SER A C 1
ATOM 1482 O O . SER A 1 187 ? -1.351 3.498 4.507 1.00 86.81 187 SER A O 1
ATOM 1484 N N . THR A 1 188 ? -3.239 4.644 4.896 1.00 89.44 188 THR A N 1
ATOM 1485 C CA . THR A 1 188 ? -3.244 5.325 3.588 1.00 89.44 188 THR A CA 1
ATOM 1486 C C . THR A 1 188 ? -1.996 6.191 3.402 1.00 89.44 188 THR A C 1
ATOM 1488 O O . THR A 1 188 ? -1.348 6.108 2.357 1.00 89.44 188 THR A O 1
ATOM 1491 N N . ALA A 1 189 ? -1.623 7.001 4.400 1.00 90.62 189 ALA A N 1
ATOM 1492 C CA . ALA A 1 189 ? -0.422 7.835 4.336 1.00 90.62 189 ALA A CA 1
ATOM 1493 C C . ALA A 1 189 ? 0.862 6.985 4.275 1.00 90.62 189 ALA A C 1
ATOM 1495 O O . ALA A 1 189 ? 1.728 7.230 3.429 1.00 90.62 189 ALA A O 1
ATOM 1496 N N . SER A 1 190 ? 0.942 5.936 5.099 1.00 89.44 190 SER A N 1
ATOM 1497 C CA . SER A 1 190 ? 2.044 4.968 5.108 1.00 89.44 190 SER A CA 1
ATOM 1498 C C . SER A 1 190 ? 2.201 4.248 3.765 1.00 89.44 190 SER A C 1
ATOM 1500 O O . SER A 1 190 ? 3.324 4.087 3.289 1.00 89.44 190 SER A O 1
ATOM 1502 N N . GLU A 1 191 ? 1.107 3.882 3.086 1.00 88.50 191 GLU A N 1
ATOM 1503 C CA . GLU A 1 191 ? 1.188 3.230 1.774 1.00 88.50 191 GLU A CA 1
ATOM 1504 C C . GLU A 1 191 ? 1.714 4.176 0.680 1.00 88.50 191 GLU A C 1
ATOM 1506 O O . GLU A 1 191 ? 2.507 3.748 -0.161 1.00 88.50 191 GLU A O 1
ATOM 1511 N N . GLN A 1 192 ? 1.331 5.463 0.680 1.00 91.88 192 GLN A N 1
ATOM 1512 C CA . GLN A 1 192 ? 1.884 6.426 -0.287 1.00 91.88 192 GLN A CA 1
ATOM 1513 C C . GLN A 1 192 ? 3.374 6.713 -0.021 1.00 91.88 192 GLN A C 1
ATOM 1515 O O . GLN A 1 192 ? 4.144 6.810 -0.977 1.00 91.88 192 GLN A O 1
ATOM 1520 N N . SER A 1 193 ? 3.787 6.790 1.252 1.00 92.56 193 SER A N 1
ATOM 1521 C CA . SER A 1 193 ? 5.196 6.891 1.674 1.00 92.56 193 SER A CA 1
ATOM 1522 C C . SER A 1 193 ? 6.004 5.686 1.174 1.00 92.56 193 SER A C 1
ATOM 1524 O O . SER A 1 193 ? 6.946 5.852 0.395 1.00 92.56 193 SER A O 1
ATOM 1526 N N . ALA A 1 194 ? 5.581 4.466 1.519 1.00 90.56 194 ALA A N 1
ATOM 1527 C CA . ALA A 1 194 ? 6.253 3.234 1.116 1.00 90.56 194 ALA A CA 1
ATOM 1528 C C . ALA A 1 194 ? 6.331 3.095 -0.415 1.00 90.56 194 ALA A C 1
ATOM 1530 O O . ALA A 1 194 ? 7.377 2.732 -0.959 1.00 90.56 194 ALA A O 1
ATOM 1531 N N . ARG A 1 195 ? 5.249 3.446 -1.127 1.00 91.56 195 ARG A N 1
ATOM 1532 C CA . ARG A 1 195 ? 5.204 3.469 -2.596 1.00 91.56 195 ARG A CA 1
ATOM 1533 C C . ARG A 1 195 ? 6.188 4.487 -3.177 1.00 91.56 195 ARG A C 1
ATOM 1535 O O . ARG A 1 195 ? 6.897 4.147 -4.119 1.00 91.56 195 ARG A O 1
ATOM 1542 N N . MET A 1 196 ? 6.270 5.701 -2.629 1.00 93.19 196 MET A N 1
ATOM 1543 C CA . MET A 1 196 ? 7.214 6.726 -3.090 1.00 93.19 196 MET A CA 1
ATOM 1544 C C . MET A 1 196 ? 8.671 6.263 -2.937 1.00 93.19 196 MET A C 1
ATOM 1546 O O . MET A 1 196 ? 9.439 6.371 -3.893 1.00 93.19 196 MET A O 1
ATOM 1550 N N . THR A 1 197 ? 9.029 5.691 -1.785 1.00 91.44 197 THR A N 1
ATOM 1551 C CA . THR A 1 197 ? 10.369 5.137 -1.526 1.00 91.44 197 THR A CA 1
ATOM 1552 C C . THR A 1 197 ? 10.689 3.976 -2.470 1.00 91.44 197 THR A C 1
ATOM 1554 O O . THR A 1 197 ? 11.737 3.976 -3.111 1.00 91.44 197 THR A O 1
ATOM 1557 N N . ALA A 1 198 ? 9.759 3.032 -2.652 1.00 91.62 198 ALA A N 1
ATOM 1558 C CA . ALA A 1 198 ? 9.935 1.915 -3.580 1.00 91.62 198 ALA A CA 1
ATOM 1559 C C . ALA A 1 198 ? 10.109 2.371 -5.042 1.00 91.62 198 ALA A C 1
ATOM 1561 O O . ALA A 1 198 ? 10.921 1.800 -5.769 1.00 91.62 198 ALA A O 1
ATOM 1562 N N . MET A 1 199 ? 9.388 3.411 -5.479 1.00 93.69 199 MET A N 1
ATOM 1563 C CA . MET A 1 199 ? 9.551 3.991 -6.819 1.00 93.69 199 MET A CA 1
ATOM 1564 C C . MET A 1 199 ? 10.878 4.752 -6.977 1.00 93.69 199 MET A C 1
ATOM 1566 O O . MET A 1 199 ? 11.451 4.740 -8.067 1.00 93.69 199 MET A O 1
ATOM 1570 N N . ASP A 1 200 ? 11.403 5.379 -5.919 1.00 90.19 200 ASP A N 1
ATOM 1571 C CA . ASP A 1 200 ? 12.736 6.000 -5.931 1.00 90.19 200 ASP A CA 1
ATOM 1572 C C . ASP A 1 200 ? 13.844 4.949 -6.095 1.00 90.19 200 ASP A C 1
ATOM 1574 O O . ASP A 1 200 ? 14.654 5.051 -7.018 1.00 90.19 200 ASP A O 1
ATOM 1578 N N . SER A 1 201 ? 13.820 3.886 -5.282 1.00 89.00 201 SER A N 1
ATOM 1579 C CA . SER A 1 201 ? 14.749 2.755 -5.409 1.00 89.00 201 SER A CA 1
ATOM 1580 C C . SER A 1 201 ? 14.637 2.063 -6.770 1.00 89.00 201 SER A C 1
ATOM 1582 O O . SER A 1 201 ? 15.654 1.758 -7.385 1.00 89.00 201 SER A O 1
ATOM 1584 N N . ALA A 1 202 ? 13.421 1.852 -7.287 1.00 89.12 202 ALA A N 1
ATOM 1585 C CA . ALA A 1 202 ? 13.218 1.256 -8.608 1.00 89.12 202 ALA A CA 1
ATOM 1586 C C . ALA A 1 202 ? 13.742 2.146 -9.749 1.00 89.12 202 ALA A C 1
ATOM 1588 O O . ALA A 1 202 ? 14.287 1.625 -10.721 1.00 89.12 202 ALA A O 1
ATOM 1589 N N . THR A 1 203 ? 13.627 3.473 -9.615 1.00 88.06 203 THR A N 1
ATOM 1590 C CA . THR A 1 203 ? 14.192 4.422 -10.586 1.00 88.06 203 THR A CA 1
ATOM 1591 C C . THR A 1 203 ? 15.715 4.340 -10.575 1.00 88.06 203 THR A C 1
ATOM 1593 O O . THR A 1 203 ? 16.294 4.073 -11.622 1.00 88.06 203 THR A O 1
ATOM 1596 N N . LYS A 1 204 ? 16.351 4.451 -9.400 1.00 85.25 204 LYS A N 1
ATOM 1597 C CA . LYS A 1 204 ? 17.812 4.323 -9.232 1.00 85.25 204 LYS A CA 1
ATOM 1598 C C . LYS A 1 204 ? 18.350 2.991 -9.768 1.00 85.25 204 LYS A C 1
ATOM 1600 O O . LYS A 1 204 ? 19.305 2.982 -10.526 1.00 85.25 204 LYS A O 1
ATOM 1605 N N . ASN A 1 205 ? 17.678 1.874 -9.481 1.00 85.88 205 ASN A N 1
ATOM 1606 C CA . ASN A 1 205 ? 18.082 0.549 -9.971 1.00 85.88 205 ASN A CA 1
ATOM 1607 C C . ASN A 1 205 ? 17.982 0.388 -11.506 1.00 85.88 205 ASN A C 1
ATOM 1609 O O . ASN A 1 205 ? 18.674 -0.455 -12.082 1.00 85.88 205 ASN A O 1
ATOM 1613 N N . ALA A 1 206 ? 17.110 1.148 -12.180 1.00 81.94 206 ALA A N 1
ATOM 1614 C CA . ALA A 1 206 ? 17.079 1.216 -13.643 1.00 81.94 206 ALA A CA 1
ATOM 1615 C C . ALA A 1 206 ? 18.192 2.142 -14.165 1.00 81.94 206 ALA A C 1
ATOM 1617 O O . ALA A 1 206 ? 18.956 1.760 -15.057 1.00 81.94 206 ALA A O 1
ATOM 1618 N N . GLY A 1 207 ? 18.285 3.324 -13.561 1.00 75.25 207 GLY A N 1
ATOM 1619 C CA . GLY A 1 207 ? 19.432 4.218 -13.576 1.00 75.25 207 GLY A CA 1
ATOM 1620 C C . GLY A 1 207 ? 19.060 5.646 -13.201 1.00 75.25 207 GLY A C 1
ATOM 1621 O O . GLY A 1 207 ? 17.878 6.014 -13.195 1.00 75.25 207 GLY A O 1
ATOM 1622 N N . GLU A 1 208 ? 20.047 6.484 -12.917 1.00 61.44 208 GLU A N 1
ATOM 1623 C CA . GLU A 1 208 ? 19.783 7.893 -12.641 1.00 61.44 208 GLU A CA 1
ATOM 1624 C C . GLU A 1 208 ? 19.288 8.653 -13.884 1.00 61.44 208 GLU A C 1
ATOM 1626 O O . GLU A 1 208 ? 19.667 8.398 -15.032 1.00 61.44 208 GLU A O 1
ATOM 1631 N N . ILE A 1 209 ? 18.386 9.611 -13.655 1.00 52.72 209 ILE A N 1
ATOM 1632 C CA . ILE A 1 209 ? 18.026 10.600 -14.670 1.00 52.72 209 ILE A CA 1
ATOM 1633 C C . ILE A 1 209 ? 19.137 11.642 -14.639 1.00 52.72 209 ILE A C 1
ATOM 1635 O O . ILE A 1 209 ? 19.111 12.549 -13.809 1.00 52.72 209 ILE A O 1
ATOM 1639 N N . GLY A 1 210 ? 20.121 11.476 -15.523 1.00 46.09 210 GLY A N 1
ATOM 1640 C CA . GLY A 1 210 ? 21.277 12.360 -15.631 1.00 46.09 210 GLY A CA 1
ATOM 1641 C C . GLY A 1 210 ? 20.899 13.790 -16.016 1.00 46.09 210 GLY A C 1
ATOM 1642 O O . GLY A 1 210 ? 20.988 14.167 -17.183 1.00 46.09 210 GLY A O 1
ATOM 1643 N N . PHE A 1 211 ? 20.535 14.605 -15.025 1.00 39.56 211 PHE A N 1
ATOM 1644 C CA . PHE A 1 211 ? 20.746 16.046 -15.093 1.00 39.56 211 PHE A CA 1
ATOM 1645 C C . PHE A 1 211 ? 22.256 16.270 -15.130 1.00 39.56 211 PHE A C 1
ATOM 1647 O O . PHE A 1 211 ? 22.959 16.026 -14.153 1.00 39.56 211 PHE A O 1
ATOM 1654 N N . SER A 1 212 ? 22.760 16.671 -16.294 1.00 37.94 212 SER A N 1
ATOM 1655 C CA . SER A 1 212 ? 24.187 16.719 -16.612 1.00 37.94 212 SER A CA 1
ATOM 1656 C C . SER A 1 212 ? 24.891 17.928 -15.985 1.00 37.94 212 SER A C 1
ATOM 1658 O O . SER A 1 212 ? 25.370 18.810 -16.694 1.00 37.94 212 SER A O 1
ATOM 1660 N N . PHE A 1 213 ? 24.951 17.964 -14.653 1.00 41.69 213 PHE A N 1
ATOM 1661 C CA . PHE A 1 213 ? 25.733 18.919 -13.872 1.00 41.69 213 PHE A CA 1
ATOM 1662 C C . PHE A 1 213 ? 26.610 18.174 -12.855 1.00 41.69 213 PHE A C 1
ATOM 1664 O O . PHE A 1 213 ? 26.109 17.416 -12.034 1.00 41.69 213 PHE A O 1
ATOM 1671 N N . GLN A 1 214 ? 27.921 18.448 -12.917 1.00 39.03 214 GLN A N 1
ATOM 1672 C CA . GLN A 1 214 ? 29.000 17.924 -12.060 1.00 39.03 214 GLN A CA 1
ATOM 1673 C C . GLN A 1 214 ? 29.409 16.440 -12.300 1.00 39.03 214 GLN A C 1
ATOM 1675 O O . GLN A 1 214 ? 28.823 15.524 -11.732 1.00 39.03 214 GLN A O 1
ATOM 1680 N N . PRO A 1 215 ? 30.471 16.169 -13.094 1.00 45.06 215 PRO A N 1
ATOM 1681 C CA . PRO A 1 215 ? 30.817 14.812 -13.550 1.00 45.06 215 PRO A CA 1
ATOM 1682 C C . PRO A 1 215 ? 31.776 14.015 -12.638 1.00 45.06 215 PRO A C 1
ATOM 1684 O O . PRO A 1 215 ? 32.211 12.935 -13.024 1.00 45.06 215 PRO A O 1
ATOM 1687 N N . LEU A 1 216 ? 32.182 14.539 -11.473 1.00 42.78 216 LEU A N 1
ATOM 1688 C CA . LEU A 1 216 ? 33.436 14.110 -10.825 1.00 42.78 216 LEU A CA 1
ATOM 1689 C C . LEU A 1 216 ? 33.333 12.973 -9.785 1.00 42.78 216 LEU A C 1
ATOM 1691 O O . LEU A 1 216 ? 34.370 12.502 -9.332 1.00 42.78 216 LEU A O 1
ATOM 1695 N N . PHE A 1 217 ? 32.130 12.547 -9.379 1.00 43.19 217 PHE A N 1
ATOM 1696 C CA . PHE A 1 217 ? 31.949 11.606 -8.252 1.00 43.19 217 PHE A CA 1
ATOM 1697 C C . PHE A 1 217 ? 30.844 10.544 -8.442 1.00 43.19 217 PHE A C 1
ATOM 1699 O O . PHE A 1 217 ? 30.307 10.017 -7.467 1.00 43.19 217 PHE A O 1
ATOM 1706 N N . HIS A 1 218 ? 30.515 10.173 -9.686 1.00 49.81 218 HIS A N 1
ATOM 1707 C CA . HIS A 1 218 ? 29.600 9.047 -9.936 1.00 49.81 218 HIS A CA 1
ATOM 1708 C C . HIS A 1 218 ? 30.333 7.701 -9.797 1.00 49.81 218 HIS A C 1
ATOM 1710 O O . HIS A 1 218 ? 30.959 7.193 -10.729 1.00 49.81 218 HIS A O 1
ATOM 1716 N N . ASN A 1 219 ? 30.355 7.174 -8.571 1.00 39.22 219 ASN A N 1
ATOM 1717 C CA . ASN A 1 219 ? 31.274 6.109 -8.173 1.00 39.22 219 ASN A CA 1
ATOM 1718 C C . ASN A 1 219 ? 30.837 4.695 -8.603 1.00 39.22 219 ASN A C 1
ATOM 1720 O O . ASN A 1 219 ? 29.977 4.069 -7.987 1.00 39.22 219 ASN A O 1
ATOM 1724 N N . LEU A 1 220 ? 31.570 4.152 -9.581 1.00 38.22 220 LEU A N 1
ATOM 1725 C CA . LEU A 1 220 ? 31.921 2.732 -9.784 1.00 38.22 220 LEU A CA 1
ATOM 1726 C C . LEU A 1 220 ? 30.828 1.654 -9.959 1.00 38.22 220 LEU A C 1
ATOM 1728 O O . LEU A 1 220 ? 31.179 0.539 -10.343 1.00 38.22 220 LEU A O 1
ATOM 1732 N N . LEU A 1 221 ? 29.538 1.928 -9.744 1.00 42.84 221 LEU A N 1
ATOM 1733 C CA . LEU A 1 221 ? 28.467 0.916 -9.831 1.00 42.84 221 LEU A CA 1
ATOM 1734 C C . LEU A 1 221 ? 27.464 1.114 -10.983 1.00 42.84 221 LEU A C 1
ATOM 1736 O O . LEU A 1 221 ? 26.398 0.497 -10.956 1.00 42.84 221 LEU A O 1
ATOM 1740 N N . GLY A 1 222 ? 27.875 1.862 -12.019 1.00 53.81 222 GLY A N 1
ATOM 1741 C CA . GLY A 1 222 ? 27.099 2.324 -13.188 1.00 53.81 222 GLY A CA 1
ATOM 1742 C C . GLY A 1 222 ? 25.907 1.458 -13.606 1.00 53.81 222 GLY A C 1
ATOM 1743 O O . GLY A 1 222 ? 25.998 0.231 -13.680 1.00 53.81 222 GLY A O 1
ATOM 1744 N N . ASP A 1 223 ? 24.780 2.104 -13.867 1.00 70.31 223 ASP A N 1
ATOM 1745 C CA . ASP A 1 223 ? 23.442 1.547 -13.685 1.00 70.31 223 ASP A CA 1
ATOM 1746 C C . ASP A 1 223 ? 23.050 0.476 -14.717 1.00 70.31 223 ASP A C 1
ATOM 1748 O O . ASP A 1 223 ? 23.802 0.139 -15.636 1.00 70.31 223 ASP A O 1
ATOM 1752 N N . MET A 1 224 ? 21.844 -0.098 -14.602 1.00 82.00 224 MET A N 1
ATOM 1753 C CA . MET A 1 224 ? 21.372 -1.071 -15.597 1.00 82.00 224 MET A CA 1
ATOM 1754 C C . MET A 1 224 ? 21.306 -0.458 -17.008 1.00 82.00 224 MET A C 1
ATOM 1756 O O . MET A 1 224 ? 21.603 -1.152 -17.983 1.00 82.00 224 MET A O 1
ATOM 1760 N N . ILE A 1 225 ? 20.994 0.836 -17.130 1.00 85.94 225 ILE A N 1
ATOM 1761 C CA . ILE A 1 225 ? 21.096 1.586 -18.392 1.00 85.94 225 ILE A CA 1
ATOM 1762 C C . ILE A 1 225 ? 22.543 1.669 -18.898 1.00 85.94 225 ILE A C 1
ATOM 1764 O O . ILE A 1 225 ? 22.765 1.439 -20.090 1.00 85.94 225 ILE A O 1
ATOM 1768 N N . ASP A 1 226 ? 23.527 1.934 -18.038 1.00 84.81 226 ASP A N 1
ATOM 1769 C CA . ASP A 1 226 ? 24.930 2.092 -18.448 1.00 84.81 226 ASP A CA 1
ATOM 1770 C C . ASP A 1 226 ? 25.549 0.756 -18.842 1.00 84.81 226 ASP A C 1
ATOM 1772 O O . ASP A 1 226 ? 26.140 0.637 -19.914 1.00 84.81 226 ASP A O 1
ATOM 1776 N N . LYS A 1 227 ? 25.323 -0.290 -18.038 1.00 86.75 227 LYS A N 1
ATOM 1777 C CA . LYS A 1 227 ? 25.738 -1.671 -18.332 1.00 86.75 227 LYS A CA 1
ATOM 1778 C C . LYS A 1 227 ? 25.183 -2.142 -19.683 1.00 86.75 227 LYS A C 1
ATOM 1780 O O . LYS A 1 227 ? 25.923 -2.705 -20.493 1.00 86.75 227 LYS A O 1
ATOM 1785 N N . LEU A 1 228 ? 23.910 -1.854 -19.976 1.00 88.50 228 LEU A N 1
ATOM 1786 C CA . LEU A 1 228 ? 23.301 -2.150 -21.280 1.00 88.50 228 LEU A CA 1
ATOM 1787 C C . LEU A 1 228 ? 23.841 -1.257 -22.410 1.00 88.50 228 LEU A C 1
ATOM 1789 O O . LEU A 1 228 ? 24.001 -1.743 -23.526 1.00 88.50 228 LEU A O 1
ATOM 1793 N N . THR A 1 229 ? 24.164 0.011 -22.144 1.00 88.06 229 THR A N 1
ATOM 1794 C CA . THR A 1 229 ? 24.719 0.946 -23.143 1.00 88.06 229 THR A CA 1
ATOM 1795 C C . THR A 1 229 ? 26.166 0.590 -23.510 1.00 88.06 229 THR A C 1
ATOM 1797 O O . THR A 1 229 ? 26.514 0.566 -24.690 1.00 88.06 229 THR A O 1
ATOM 1800 N N . LEU A 1 230 ? 26.995 0.214 -22.532 1.00 89.06 230 LEU A N 1
ATOM 1801 C CA . LEU A 1 230 ? 28.342 -0.325 -22.744 1.00 89.06 230 LEU A CA 1
ATOM 1802 C C . LEU A 1 230 ? 28.296 -1.639 -23.534 1.00 89.06 230 LEU A C 1
ATOM 1804 O O . LEU A 1 230 ? 29.050 -1.801 -24.494 1.00 89.06 230 LEU A O 1
ATOM 1808 N N . SER A 1 231 ? 27.382 -2.554 -23.187 1.00 89.25 231 SER A N 1
ATOM 1809 C CA . SER A 1 231 ? 27.185 -3.792 -23.952 1.00 89.25 231 SER A CA 1
ATOM 1810 C C . SER A 1 231 ? 26.724 -3.507 -25.383 1.00 89.25 231 SER A C 1
ATOM 1812 O O . SER A 1 231 ? 27.254 -4.109 -26.312 1.00 89.25 231 SER A O 1
ATOM 1814 N N . PHE A 1 232 ? 25.788 -2.574 -25.581 1.00 91.38 232 PHE A N 1
ATOM 1815 C CA . PHE A 1 232 ? 25.309 -2.173 -26.905 1.00 91.38 232 PHE A CA 1
ATOM 1816 C C . PHE A 1 232 ? 26.442 -1.610 -27.769 1.00 91.38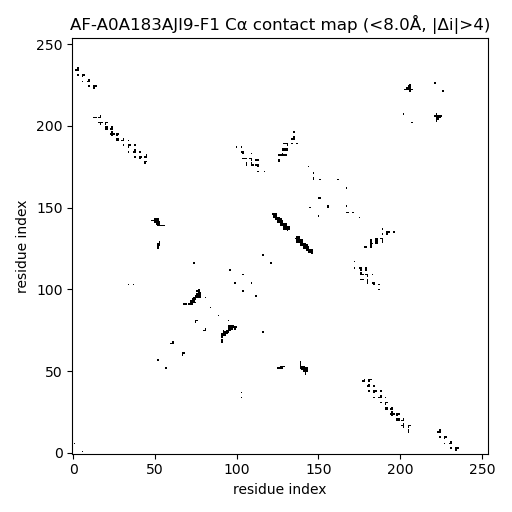 232 PHE A C 1
ATOM 1818 O O . PHE A 1 232 ? 26.612 -2.036 -28.909 1.00 91.38 232 PHE A O 1
ATOM 1825 N N . ASN A 1 233 ? 27.256 -0.707 -27.216 1.00 92.25 233 ASN A N 1
ATOM 1826 C CA . ASN A 1 233 ? 28.380 -0.105 -27.931 1.00 92.25 233 ASN A CA 1
ATOM 1827 C C . ASN A 1 233 ? 29.437 -1.147 -28.329 1.00 92.25 233 ASN A C 1
ATOM 1829 O O . ASN A 1 233 ? 29.873 -1.134 -29.480 1.00 92.25 233 ASN A O 1
ATOM 1833 N N . ARG A 1 234 ? 29.778 -2.088 -27.434 1.00 92.38 234 ARG A N 1
ATOM 1834 C CA . ARG A 1 234 ? 30.693 -3.207 -27.734 1.00 92.38 234 ARG A CA 1
ATOM 1835 C C . ARG A 1 234 ? 30.144 -4.120 -28.834 1.00 92.38 234 ARG A C 1
ATOM 1837 O O . ARG A 1 234 ? 30.853 -4.407 -29.793 1.00 92.38 234 ARG A O 1
ATOM 1844 N N . THR A 1 235 ? 28.877 -4.535 -28.744 1.00 92.44 235 THR A N 1
ATOM 1845 C CA . THR A 1 235 ? 28.238 -5.373 -29.776 1.00 92.44 235 THR A CA 1
ATOM 1846 C C . THR A 1 235 ? 28.127 -4.642 -31.119 1.00 92.44 235 THR A C 1
ATOM 1848 O O . THR A 1 235 ? 28.327 -5.262 -32.159 1.00 92.44 235 THR A O 1
ATOM 1851 N N . ARG A 1 236 ? 27.875 -3.326 -31.119 1.00 94.50 236 ARG A N 1
ATOM 1852 C CA . ARG A 1 236 ? 27.859 -2.493 -32.333 1.00 94.50 236 ARG A CA 1
ATOM 1853 C C . ARG A 1 236 ? 29.236 -2.392 -32.985 1.00 94.50 236 ARG A C 1
ATOM 1855 O O . ARG A 1 236 ? 29.327 -2.527 -34.197 1.00 94.50 236 ARG A O 1
ATOM 1862 N N . GLN A 1 237 ? 30.294 -2.183 -32.201 1.00 94.94 237 GLN A N 1
ATOM 1863 C CA . GLN A 1 237 ? 31.667 -2.177 -32.717 1.00 94.94 237 GLN A CA 1
ATOM 1864 C C . GLN A 1 237 ? 32.023 -3.534 -33.337 1.00 94.94 237 GLN A C 1
ATOM 1866 O O . GLN A 1 237 ? 32.458 -3.572 -34.481 1.00 94.94 237 GLN A O 1
ATOM 1871 N N . ALA A 1 238 ? 31.744 -4.641 -32.640 1.00 93.69 238 ALA A N 1
ATOM 1872 C CA . ALA A 1 238 ? 32.002 -5.987 -33.153 1.00 93.69 238 ALA A CA 1
ATOM 1873 C C . ALA A 1 238 ? 31.234 -6.307 -34.453 1.00 93.69 238 ALA A C 1
ATOM 1875 O O . ALA A 1 238 ? 31.787 -6.964 -35.331 1.00 93.69 238 ALA A O 1
ATOM 1876 N N . ALA A 1 239 ? 29.991 -5.827 -34.595 1.00 93.12 239 ALA A N 1
ATOM 1877 C CA . ALA A 1 239 ? 29.220 -5.962 -35.833 1.00 93.12 239 ALA A CA 1
ATOM 1878 C C . ALA A 1 239 ? 29.867 -5.192 -36.998 1.00 93.12 239 ALA A C 1
ATOM 1880 O O . ALA A 1 239 ? 30.157 -5.793 -38.027 1.00 93.12 239 ALA A O 1
ATOM 1881 N N . ILE A 1 240 ? 30.197 -3.909 -36.799 1.00 94.62 240 ILE A N 1
ATOM 1882 C CA . ILE A 1 240 ? 30.851 -3.070 -37.820 1.00 94.62 240 ILE A CA 1
ATOM 1883 C C . ILE A 1 240 ? 32.203 -3.664 -38.243 1.00 94.62 240 ILE A C 1
ATOM 1885 O O . ILE A 1 240 ? 32.506 -3.719 -39.431 1.00 94.62 240 ILE A O 1
ATOM 1889 N N . THR A 1 241 ? 33.017 -4.141 -37.293 1.00 96.25 241 THR A N 1
ATOM 1890 C CA . THR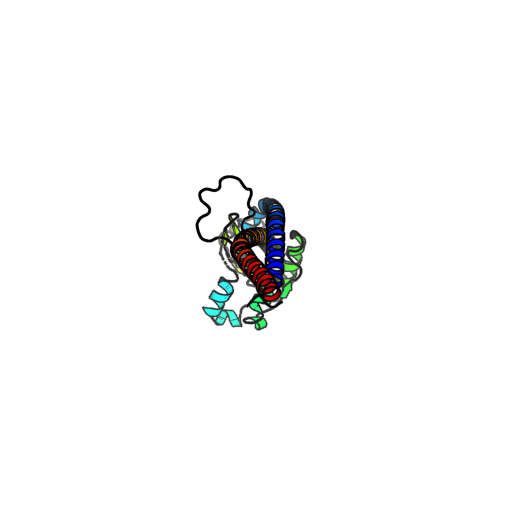 A 1 241 ? 34.300 -4.788 -37.610 1.00 96.25 241 THR A CA 1
ATOM 1891 C C . THR A 1 241 ? 34.099 -6.069 -38.419 1.00 96.25 241 THR A C 1
ATOM 1893 O O . THR A 1 241 ? 34.833 -6.280 -39.378 1.00 96.25 241 THR A O 1
ATOM 1896 N N . ARG A 1 242 ? 33.091 -6.893 -38.092 1.00 93.62 242 ARG A N 1
ATOM 1897 C CA . ARG A 1 242 ? 32.753 -8.090 -38.877 1.00 93.62 242 ARG A CA 1
ATOM 1898 C C . ARG A 1 242 ? 32.342 -7.727 -40.306 1.00 93.62 242 ARG A C 1
ATOM 1900 O O . ARG A 1 242 ? 32.921 -8.273 -41.237 1.00 93.62 242 ARG A O 1
ATOM 1907 N N . GLU A 1 243 ? 31.384 -6.816 -40.467 1.00 95.44 243 GLU A N 1
ATOM 1908 C CA . GLU A 1 243 ? 30.877 -6.375 -41.776 1.00 95.44 243 GLU A CA 1
ATOM 1909 C C . GLU A 1 243 ? 32.017 -5.822 -42.651 1.00 95.44 243 GLU A C 1
ATOM 1911 O O . GLU A 1 243 ? 32.151 -6.197 -43.815 1.00 95.44 243 GLU A O 1
ATOM 1916 N N . LEU A 1 244 ? 32.913 -5.011 -42.074 1.00 96.69 244 LEU A N 1
ATOM 1917 C CA . LEU A 1 244 ? 34.101 -4.503 -42.765 1.00 96.69 244 LEU A CA 1
ATOM 1918 C C . LEU A 1 244 ? 35.055 -5.634 -43.197 1.00 96.69 244 LEU A C 1
ATOM 1920 O O . LEU A 1 244 ? 35.575 -5.611 -44.311 1.00 96.69 244 LEU A O 1
ATOM 1924 N N . THR A 1 245 ? 35.293 -6.628 -42.335 1.00 95.94 245 THR A N 1
ATOM 1925 C CA . THR A 1 245 ? 36.155 -7.776 -42.656 1.00 95.94 245 THR A CA 1
ATOM 1926 C C . THR A 1 245 ? 35.549 -8.670 -43.739 1.00 95.94 245 THR A C 1
ATOM 1928 O O . THR A 1 245 ? 36.297 -9.150 -44.583 1.00 95.94 245 THR A O 1
ATOM 1931 N N . GLU A 1 246 ? 34.227 -8.862 -43.759 1.00 96.31 246 GLU A N 1
ATOM 1932 C CA . GLU A 1 246 ? 33.518 -9.588 -44.826 1.00 96.31 246 GLU A CA 1
ATOM 1933 C C . GLU A 1 246 ? 33.618 -8.863 -46.177 1.00 96.31 246 GLU A C 1
ATOM 1935 O O . GLU A 1 246 ? 33.863 -9.502 -47.199 1.00 96.31 246 GLU A O 1
ATOM 1940 N N . ILE A 1 247 ? 33.511 -7.529 -46.188 1.00 96.19 247 ILE A N 1
ATOM 1941 C CA . ILE A 1 247 ? 33.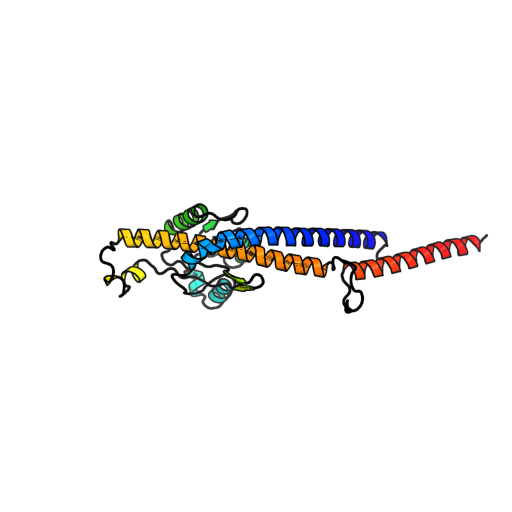700 -6.720 -47.403 1.00 96.19 247 ILE A CA 1
ATOM 1942 C C . ILE A 1 247 ? 35.143 -6.832 -47.917 1.00 96.19 247 ILE A C 1
ATOM 1944 O O . ILE A 1 247 ? 35.352 -7.059 -49.107 1.00 96.19 247 ILE A O 1
ATOM 1948 N N . ILE A 1 248 ? 36.142 -6.701 -47.036 1.00 95.69 248 ILE A N 1
ATOM 1949 C CA . ILE A 1 248 ? 37.563 -6.756 -47.421 1.00 95.69 248 ILE A CA 1
ATOM 1950 C C . ILE A 1 248 ? 37.955 -8.156 -47.913 1.00 95.69 248 ILE A C 1
ATOM 1952 O O . ILE A 1 248 ? 38.653 -8.266 -48.918 1.00 95.69 248 ILE A O 1
ATOM 1956 N N . SER A 1 249 ? 37.506 -9.227 -47.249 1.00 95.38 249 SER A N 1
ATOM 1957 C CA . SER A 1 249 ? 37.824 -10.596 -47.675 1.00 95.38 249 SER A CA 1
ATOM 1958 C C . SER A 1 249 ? 37.100 -10.994 -48.961 1.00 95.38 249 SER A C 1
ATOM 1960 O O . SER A 1 249 ? 37.704 -11.659 -49.797 1.00 95.38 249 SER A O 1
ATOM 1962 N N . GLY A 1 250 ? 35.862 -10.531 -49.171 1.00 94.62 250 GLY A N 1
ATOM 1963 C CA . GLY A 1 250 ? 35.155 -10.691 -50.443 1.00 94.62 250 GLY A C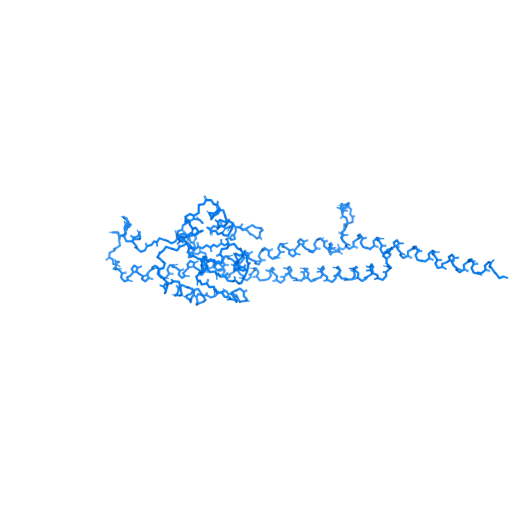A 1
ATOM 1964 C C . GLY A 1 250 ? 35.838 -9.948 -51.596 1.00 94.62 250 GLY A C 1
ATOM 1965 O O . GLY A 1 250 ? 36.000 -10.512 -52.673 1.00 94.62 250 GLY A O 1
ATOM 1966 N N . ALA A 1 251 ? 36.302 -8.716 -51.363 1.00 94.25 251 ALA A N 1
ATOM 1967 C CA . ALA A 1 251 ? 37.025 -7.924 -52.361 1.00 94.25 251 ALA A CA 1
ATOM 1968 C C . ALA A 1 251 ? 38.435 -8.461 -52.681 1.00 94.25 251 ALA A C 1
ATOM 1970 O O . ALA A 1 251 ? 38.953 -8.185 -53.756 1.00 94.25 251 ALA A O 1
ATOM 1971 N N . ALA A 1 252 ? 39.052 -9.220 -51.769 1.00 90.69 252 ALA A N 1
ATOM 1972 C CA . ALA A 1 252 ? 40.353 -9.866 -51.967 1.00 90.69 252 ALA A CA 1
ATOM 1973 C C . ALA A 1 252 ? 40.261 -11.288 -52.567 1.00 90.69 252 ALA A C 1
ATOM 1975 O O . ALA A 1 252 ? 41.284 -11.957 -52.708 1.00 90.69 252 ALA A O 1
ATOM 1976 N N . ALA A 1 253 ? 39.050 -11.761 -52.885 1.00 85.62 253 ALA A N 1
ATOM 1977 C CA . ALA A 1 253 ? 38.777 -13.077 -53.469 1.00 85.62 253 ALA A CA 1
ATOM 1978 C C . ALA A 1 253 ? 38.323 -13.005 -54.946 1.00 85.62 253 ALA A C 1
ATOM 1980 O O . ALA A 1 253 ? 37.772 -13.980 -55.464 1.00 85.62 253 ALA A O 1
ATOM 1981 N N . VAL A 1 254 ? 38.538 -11.852 -55.596 1.00 71.81 254 VAL A N 1
ATOM 1982 C CA . VAL A 1 254 ? 38.200 -11.528 -56.996 1.00 71.81 254 VAL A CA 1
ATOM 1983 C C . VAL A 1 254 ? 39.448 -11.018 -57.710 1.00 71.81 254 VAL A C 1
ATOM 1985 O O . VAL A 1 254 ? 39.680 -11.485 -58.844 1.00 71.81 254 VAL A O 1
#

Solvent-accessible surface area (backbone atoms only — not comparable to full-atom values): 14315 Å² total; per-residue (Å²): 132,88,50,66,64,58,46,50,52,51,48,51,49,46,56,49,49,28,51,51,26,49,52,48,21,52,54,23,48,59,49,24,66,43,32,49,62,68,26,62,81,37,51,66,59,64,65,78,74,89,49,75,40,36,67,68,45,50,53,56,44,47,76,70,39,68,66,53,61,75,75,45,71,41,75,34,71,22,60,66,54,46,66,72,38,53,86,80,49,56,90,28,58,75,51,75,44,64,80,62,76,81,57,86,85,51,66,65,66,20,39,61,53,37,54,60,48,68,77,40,97,67,74,78,47,73,48,58,29,39,38,61,78,48,79,91,42,67,45,61,43,16,30,59,53,78,36,74,66,58,56,71,66,36,93,69,50,86,77,53,96,82,75,50,72,71,52,53,49,55,49,51,58,51,47,52,21,40,44,47,31,29,32,53,36,31,32,52,26,34,50,24,28,54,50,22,53,53,21,49,54,52,14,48,63,32,28,78,84,79,70,92,70,83,87,85,74,82,76,91,70,71,33,55,52,48,54,43,48,55,49,42,53,53,48,49,50,54,48,54,53,48,55,52,50,53,52,53,54,56,67,73,73,114

Secondary structure (DSSP, 8-state):
---HHHHHHHHHHHHHHHHHHHHHHHHHHHHHHHHHHHHTTTTTGGGS---B--THHHHHHHTT-HHHHHH--EEEESHHHHHHHTTT-GGGEEEEE-STTSSPP-HHHHHHHHHHHHTSS----EEEEEEESSSS-EEEEEEEPPPHHHHHT-TTGGG-SS--HHHHHHHHHHHHHHHHHHHHHHHHHHHHHHHHHHHHHHHHHH---------S---S---HHHHHHHHHHHHHHHHHHHHHHHHHHHHTT-

InterPro domains:
  IPR000131 ATP synthase, F1 complex, gamma subunit [PF00231] (3-47)
  IPR000131 ATP synthase, F1 complex, gamma subunit [PF00231] (58-254)
  IPR000131 ATP synthase, F1 complex, gamma subunit [PTHR11693] (69-253)
  IPR000131 ATP synthase, F1 complex, gamma subunit [cd12151] (2-251)
  IPR023632 ATP synthase, F1 complex, gamma subunit conserved site [PS00153] (240-253)
  IPR035968 ATP synthase, F1 complex, gamma subunit superfamily [SSF52943] (2-254)

Radius of gyration: 28.2 Å; Cα contacts (8 Å, |Δi|>4): 257; chains: 1; bounding box: 67×41×96 Å

Sequence (254 aa):
MATLKDIAVRLRSVKNIQKITASMKMVSASKFARAERDLRPARPYGKGDYVGLLTATIRHLVQGNPEYEKNTKLVLVGDKSRAMLLRQYRNMFLLTFNDVGKKSPTFEDAALIAESILNSEYKYLCICGIFLRSVVSYITTPQNLNSLQEVASSPKLSLYDSVDDEVLQSYNEYLLTSLIFFAMKESTASEQSARMTAMDSATKNAGEIGFSFQPLFHNLLGDMIDKLTLSFNRTRQAAITRELTEIISGAAAV